Protein AF-A0A957C7F0-F1 (afdb_monomer)

Nearest PDB structures (foldseek):
  4q20-assembly1_B  TM=8.525E-01  e=1.464E-20  Caulobacter vibrioides CB15
  4q20-assembly1_A  TM=7.984E-01  e=3.289E-20  Caulobacter vibrioides CB15
  7zp0-assembly1_A  TM=8.867E-01  e=1.408E-18  Escherichia coli 'BL21-Gold(DE3)pLysS AG'
  3a0z-assembly2_B  TM=8.836E-01  e=2.365E-12  Thermotoga maritima
  9eut-assembly1_B  TM=6.199E-01  e=7.374E-14  Pseudomonas aeruginosa

pLDDT: mean 87.86, std 10.67, range [41.53, 98.44]

Sequence (313 aa):
PDMDGYEVCRRLKAKEETSNIPVIFLSAISETDDIIKGFEVGGVDYVSKPFQSREVVARVNSQLTLAYQRQQIAALREQDQRQLEQLNQMRDRFLHATAHDLKNPLTGVLLYTQKLRMMEASEMHELPDVAAGIEQNARKMQRLITDILDLAQIQIGEMLNIHVVDVVPLLVRSLQEADIHARNKQIQLHLEAPEHRVPLALDAHYFGRVLDNLVNNAVKYTSEGGEVVVSLQETEDRVFISIEDNGIGIPDEDLPHIFEEFYRVRKSTHKKQSGPGLGLSIVAAIVHQHSGEITAESQEGRGSLFTISLPRP

Radius of gyration: 33.08 Å; Cα contacts (8 Å, |Δi|>4): 408; chains: 1; bounding box: 54×42×106 Å

Foldseek 3Di:
DPDDPLVVLLVLCVDPVRVLPAAEAEEADPDVVVQVSCVVSPHPYYDHPPDDPVVVVVVVVVSVVVSVVVVVVVVVVVVVVVVVVVVVVLVVVVVVLLVVQLVVLVVQLVVLVVVVVVDDPVRVVCVVVSVVSNVVSVVSNVVSVVLVVLVVCLVVCDPAPWDWDFCPVLLVVLCVVCVVLCVVLLEAEEEAEDPDTDTAGGRSVLVSLLSNLLSNVQSVQAGRNWYWYWYWDDDPWKIKTKIKHQGQKADPVQQVCLLPQQRDRDDPPPDPDDDRSSSNVSSQSRLVSQVKHWHKDIDGNGIIMIMIMHTHD

Solvent-accessible surface area (backbone atoms only — not comparable to full-atom values): 17197 Å² total; per-residue (Å²): 131,100,68,57,73,59,61,52,42,36,56,38,50,71,34,82,93,43,39,82,60,84,39,70,47,77,40,77,67,87,51,68,68,61,54,50,53,39,45,75,40,62,33,76,46,74,45,59,53,90,66,56,72,69,58,56,51,52,53,51,50,52,52,51,52,54,51,51,52,52,52,52,52,52,52,49,51,53,51,54,49,53,51,51,52,50,52,50,52,52,51,53,50,48,55,52,51,53,52,52,63,48,47,51,30,50,51,45,30,53,49,31,53,50,49,61,73,69,59,49,85,89,49,57,86,50,46,65,60,39,51,49,48,30,51,53,20,50,54,50,44,51,51,54,53,48,55,53,51,50,47,51,44,60,74,71,58,63,84,74,68,66,38,81,40,59,48,62,66,50,54,54,51,38,51,60,71,39,40,66,63,24,56,77,34,54,32,46,79,46,78,49,63,70,97,65,87,50,64,33,57,38,32,68,71,65,50,44,52,39,49,39,48,52,54,46,48,36,57,67,50,29,49,74,64,29,45,35,42,38,37,48,50,76,59,96,60,37,37,39,43,34,45,36,21,56,13,51,40,42,49,80,89,45,61,89,42,54,53,39,76,58,36,70,84,84,77,69,88,72,65,96,76,85,76,81,28,45,63,47,24,46,34,49,53,53,37,44,76,55,69,26,49,73,51,76,50,56,39,63,72,54,9,37,36,38,37,39,38,35,56,53,111

Structure (mmCIF, N/CA/C/O backbone):
data_AF-A0A957C7F0-F1
#
_entry.id   AF-A0A957C7F0-F1
#
loop_
_atom_site.group_PDB
_atom_site.id
_atom_site.type_symbol
_atom_site.label_atom_id
_atom_site.label_alt_id
_atom_site.label_comp_id
_atom_site.label_asym_id
_atom_site.label_entity_id
_atom_site.label_seq_id
_atom_site.pdbx_PDB_ins_code
_atom_site.Cartn_x
_atom_site.Cartn_y
_atom_site.Cartn_z
_atom_site.occupancy
_atom_site.B_iso_or_equiv
_atom_site.auth_seq_id
_atom_site.auth_comp_id
_atom_site.auth_asym_id
_atom_site.auth_atom_id
_atom_site.pdbx_PDB_model_num
ATOM 1 N N . PRO A 1 1 ? 21.803 4.356 -68.192 1.00 59.72 1 PRO A N 1
ATOM 2 C CA . PRO A 1 1 ? 21.733 4.714 -66.755 1.00 59.72 1 PRO A CA 1
ATOM 3 C C . PRO A 1 1 ? 23.150 4.850 -66.190 1.00 59.72 1 PRO A C 1
ATOM 5 O O . PRO A 1 1 ? 23.958 3.971 -66.462 1.00 59.72 1 PRO A O 1
ATOM 8 N N . ASP A 1 2 ? 23.443 5.922 -65.447 1.00 75.50 2 ASP A N 1
ATOM 9 C CA . ASP A 1 2 ? 24.804 6.229 -64.951 1.00 75.50 2 ASP A CA 1
ATOM 10 C C . ASP A 1 2 ? 25.167 5.522 -63.628 1.00 75.50 2 ASP A C 1
ATOM 12 O O . ASP A 1 2 ? 26.277 5.667 -63.124 1.00 75.50 2 ASP A O 1
ATOM 16 N N . MET A 1 3 ? 24.236 4.763 -63.041 1.00 81.75 3 MET A N 1
ATOM 17 C CA . MET A 1 3 ? 24.398 4.066 -61.760 1.00 81.75 3 MET A CA 1
ATOM 18 C C . MET A 1 3 ? 23.829 2.651 -61.862 1.00 81.75 3 MET A C 1
ATOM 20 O O . MET A 1 3 ? 22.740 2.464 -62.413 1.00 81.75 3 MET A O 1
ATOM 24 N N . ASP A 1 4 ? 24.561 1.663 -61.342 1.00 85.81 4 ASP A N 1
ATOM 25 C CA . ASP A 1 4 ? 24.102 0.275 -61.295 1.00 85.81 4 ASP A CA 1
A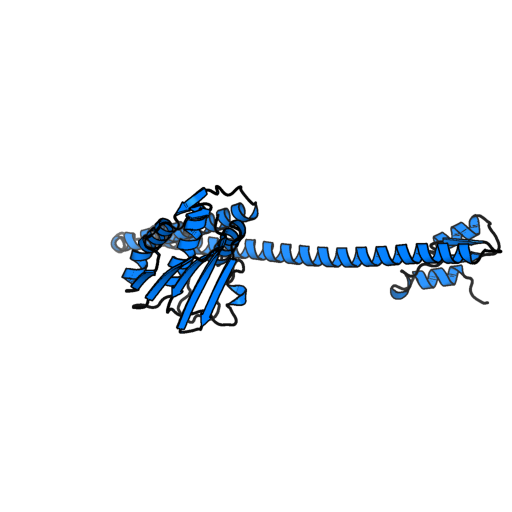TOM 26 C C . ASP A 1 4 ? 23.158 0.019 -60.101 1.00 85.81 4 ASP A C 1
ATOM 28 O O . ASP A 1 4 ? 23.075 0.800 -59.150 1.00 85.81 4 ASP A O 1
ATOM 32 N N . GLY A 1 5 ? 22.396 -1.078 -60.157 1.00 85.00 5 GLY A N 1
ATOM 33 C CA . GLY A 1 5 ? 21.429 -1.413 -59.105 1.00 85.00 5 GLY A CA 1
ATOM 34 C C . GLY A 1 5 ? 22.074 -1.716 -57.745 1.00 85.00 5 GLY A C 1
ATOM 35 O O . GLY A 1 5 ? 21.435 -1.526 -56.709 1.00 85.00 5 GLY A O 1
ATOM 36 N N . TYR A 1 6 ? 23.333 -2.160 -57.730 1.00 88.75 6 TYR A N 1
ATOM 37 C CA . TYR A 1 6 ? 24.058 -2.489 -56.503 1.00 88.75 6 TYR A CA 1
ATOM 38 C C . TYR A 1 6 ? 24.463 -1.225 -55.738 1.00 88.75 6 TYR A C 1
ATOM 40 O O . TYR A 1 6 ? 24.309 -1.162 -54.519 1.00 88.75 6 TYR A O 1
ATOM 48 N N . GLU A 1 7 ? 24.912 -0.193 -56.450 1.00 90.00 7 GLU A N 1
ATOM 49 C CA . GLU A 1 7 ? 25.224 1.125 -55.904 1.00 90.00 7 GLU A CA 1
ATOM 50 C C . GLU A 1 7 ? 23.966 1.817 -55.362 1.00 90.00 7 GLU A C 1
ATOM 52 O O . GLU A 1 7 ? 24.008 2.422 -54.289 1.00 90.00 7 GLU A O 1
ATOM 57 N N . VAL A 1 8 ? 22.814 1.655 -56.026 1.00 91.06 8 VAL A N 1
ATOM 58 C CA . VAL A 1 8 ? 21.523 2.119 -55.489 1.00 91.06 8 VAL A CA 1
ATOM 59 C C . VAL A 1 8 ? 21.201 1.428 -54.161 1.00 91.06 8 VAL A C 1
ATOM 61 O O . VAL A 1 8 ? 20.891 2.110 -53.182 1.00 91.06 8 VAL A O 1
ATOM 64 N N . CYS A 1 9 ? 21.308 0.096 -54.094 1.00 92.19 9 CYS A N 1
ATOM 65 C CA . CYS A 1 9 ? 21.066 -0.655 -52.858 1.00 92.19 9 CYS A CA 1
ATOM 66 C C . CYS A 1 9 ? 22.004 -0.202 -51.736 1.00 92.19 9 CYS A C 1
ATOM 68 O O . CYS A 1 9 ? 21.545 0.111 -50.639 1.00 92.19 9 CYS A O 1
ATOM 70 N N . ARG A 1 10 ? 23.300 -0.061 -52.031 1.00 93.00 10 ARG A N 1
ATOM 71 C CA . ARG A 1 10 ? 24.300 0.417 -51.070 1.00 93.00 10 ARG A CA 1
ATOM 72 C C . ARG A 1 10 ? 23.921 1.779 -50.485 1.00 93.00 10 ARG A C 1
ATOM 74 O O . ARG A 1 10 ? 23.976 1.961 -49.272 1.00 93.00 10 ARG A O 1
ATOM 81 N N . ARG A 1 11 ? 23.476 2.725 -51.319 1.00 93.00 11 ARG A N 1
ATOM 82 C CA . ARG A 1 11 ? 23.031 4.054 -50.861 1.00 93.00 11 ARG A CA 1
ATOM 83 C C . ARG A 1 11 ? 21.766 4.003 -50.011 1.00 93.00 11 ARG A C 1
ATOM 85 O O . ARG A 1 11 ? 21.672 4.754 -49.045 1.00 93.00 11 ARG A O 1
ATOM 92 N N . LEU A 1 12 ? 20.812 3.135 -50.350 1.00 93.06 12 LEU A N 1
ATOM 93 C CA . LEU A 1 12 ? 19.605 2.930 -49.543 1.00 93.06 12 LEU A CA 1
ATOM 94 C C . LEU A 1 12 ? 19.946 2.321 -48.179 1.00 93.06 12 LEU A C 1
ATOM 96 O O . LEU A 1 12 ? 19.390 2.737 -47.165 1.00 93.06 12 LEU A O 1
ATOM 100 N N . LYS A 1 13 ? 20.889 1.378 -48.135 1.00 93.06 13 LYS A N 1
ATOM 101 C CA . LYS A 1 13 ? 21.330 0.744 -46.889 1.00 93.06 13 LYS A CA 1
ATOM 102 C C . LYS A 1 13 ? 22.185 1.644 -46.001 1.00 93.06 13 LYS A C 1
ATOM 104 O O . LYS A 1 13 ? 22.149 1.485 -44.788 1.00 93.06 13 LYS A O 1
ATOM 109 N N . ALA A 1 14 ? 22.890 2.614 -46.581 1.00 93.38 14 ALA A N 1
ATOM 110 C CA . ALA A 1 14 ? 23.733 3.554 -45.844 1.00 93.38 14 ALA A CA 1
ATOM 111 C C . ALA A 1 14 ? 22.959 4.647 -45.077 1.00 93.38 14 ALA A C 1
ATOM 113 O O . ALA A 1 14 ? 23.534 5.283 -44.198 1.00 93.38 14 ALA A O 1
ATOM 114 N N . LYS A 1 15 ? 21.685 4.902 -45.404 1.00 94.31 15 LYS A N 1
ATOM 115 C CA . LYS A 1 15 ? 20.859 5.909 -44.718 1.00 94.31 15 LYS A CA 1
ATOM 116 C C . LYS A 1 15 ? 19.968 5.254 -43.672 1.00 94.31 15 LYS A C 1
ATOM 118 O O . LYS A 1 15 ? 19.250 4.315 -43.999 1.00 94.31 15 LYS A O 1
ATOM 123 N N . GLU A 1 16 ? 19.941 5.797 -42.458 1.00 90.19 16 GLU A N 1
ATOM 124 C CA . GLU A 1 16 ? 19.145 5.272 -41.337 1.00 90.19 16 GLU A CA 1
ATOM 125 C C . GLU A 1 16 ? 17.660 5.092 -41.708 1.00 90.19 16 GLU A C 1
ATOM 127 O O . GLU A 1 16 ? 17.114 4.001 -41.548 1.00 90.19 16 GLU A O 1
ATOM 132 N N . GLU A 1 17 ? 17.066 6.101 -42.353 1.00 92.19 17 GLU A N 1
ATOM 133 C CA . GLU A 1 17 ? 15.658 6.142 -42.784 1.00 92.19 17 GLU A CA 1
ATOM 134 C C . GLU A 1 17 ? 15.272 5.031 -43.775 1.00 92.19 17 GLU A C 1
ATOM 136 O O . GLU A 1 17 ? 14.139 4.551 -43.768 1.00 92.19 17 GLU A O 1
ATOM 141 N N . THR A 1 18 ? 16.198 4.614 -44.645 1.00 92.31 18 THR A N 1
ATOM 142 C CA . THR A 1 18 ? 15.925 3.635 -45.714 1.00 92.31 18 THR A CA 1
ATOM 143 C C . THR A 1 18 ? 16.613 2.290 -45.502 1.00 92.31 18 THR A C 1
ATOM 145 O O . THR A 1 18 ? 16.327 1.332 -46.223 1.00 92.31 18 THR A O 1
ATOM 148 N N . SER A 1 19 ? 17.481 2.183 -44.494 1.00 90.69 19 SER A N 1
ATOM 149 C CA . SER A 1 19 ? 18.304 0.998 -44.229 1.00 90.69 19 SER A CA 1
ATOM 150 C C . SER A 1 19 ? 17.481 -0.270 -43.994 1.00 90.69 19 SER A C 1
ATOM 152 O O . SER A 1 19 ? 17.853 -1.362 -44.439 1.00 90.69 19 SER A O 1
ATOM 154 N N . ASN A 1 20 ? 16.307 -0.119 -43.384 1.00 88.06 20 ASN A N 1
ATOM 155 C CA . ASN A 1 20 ? 15.413 -1.220 -43.044 1.00 88.06 20 ASN A CA 1
ATOM 156 C C . ASN A 1 20 ? 14.513 -1.680 -44.204 1.00 88.06 20 ASN A C 1
ATOM 158 O O . ASN A 1 20 ? 13.881 -2.729 -44.090 1.00 88.06 20 ASN A O 1
ATOM 162 N N . ILE A 1 21 ? 14.471 -0.960 -45.333 1.00 91.06 21 ILE A N 1
ATOM 163 C CA . ILE A 1 21 ? 13.621 -1.317 -46.480 1.00 91.06 21 ILE A CA 1
ATOM 164 C C . ILE A 1 21 ? 14.195 -2.565 -47.178 1.00 91.06 21 ILE A C 1
ATOM 166 O O . ILE A 1 21 ? 15.354 -2.534 -47.606 1.00 91.06 21 ILE A O 1
ATOM 170 N N . PRO A 1 22 ? 13.439 -3.670 -47.316 1.00 91.56 22 PRO A N 1
ATOM 171 C CA . PRO A 1 22 ? 13.903 -4.860 -48.028 1.00 91.56 22 PRO A CA 1
ATOM 172 C C . PRO A 1 22 ? 14.118 -4.570 -49.522 1.00 91.56 22 PRO A C 1
ATOM 174 O O . PRO A 1 22 ? 13.223 -4.060 -50.191 1.00 91.56 22 PRO A O 1
ATOM 177 N N . VAL A 1 23 ? 15.298 -4.905 -50.055 1.00 93.56 23 VAL A N 1
ATOM 178 C CA . VAL A 1 23 ? 15.629 -4.737 -51.482 1.00 93.56 23 VAL A CA 1
ATOM 179 C C . VAL A 1 23 ? 15.713 -6.109 -52.143 1.00 93.56 23 VAL A C 1
ATOM 181 O O . VAL A 1 23 ? 16.511 -6.947 -51.722 1.00 93.56 23 VAL A O 1
ATOM 184 N N . ILE A 1 24 ? 14.896 -6.326 -53.174 1.00 91.31 24 ILE A N 1
ATOM 185 C CA . ILE A 1 24 ? 14.901 -7.543 -53.992 1.00 91.31 24 ILE A CA 1
ATOM 186 C C . ILE A 1 24 ? 15.470 -7.192 -55.366 1.00 91.31 24 ILE A C 1
ATOM 188 O O . ILE A 1 24 ? 14.952 -6.306 -56.048 1.00 91.31 24 ILE A O 1
ATOM 192 N N . PHE A 1 25 ? 16.525 -7.885 -55.782 1.00 90.44 25 PHE A N 1
ATOM 193 C CA . PHE A 1 25 ? 17.132 -7.679 -57.095 1.00 90.44 25 PHE A CA 1
ATOM 194 C C . PHE A 1 25 ? 16.393 -8.463 -58.181 1.00 90.44 25 PHE A C 1
ATOM 196 O O . PHE A 1 25 ? 16.004 -9.607 -57.976 1.00 90.44 25 PHE A O 1
ATOM 203 N N . LEU A 1 26 ? 16.232 -7.864 -59.363 1.00 86.94 26 LEU A N 1
ATOM 204 C CA . LEU A 1 26 ? 15.733 -8.546 -60.560 1.00 86.94 26 LEU A CA 1
ATOM 205 C C . LEU A 1 26 ? 16.845 -8.564 -61.612 1.00 86.94 26 LEU A C 1
ATOM 207 O O . LEU A 1 26 ? 17.144 -7.506 -62.172 1.00 86.94 26 LEU A O 1
ATOM 211 N N . SER A 1 27 ? 17.436 -9.715 -61.940 1.00 79.75 27 SER A N 1
ATOM 212 C CA . SER A 1 27 ? 18.488 -9.767 -62.973 1.00 79.75 27 SER A CA 1
ATOM 213 C C . SER A 1 27 ? 18.286 -10.878 -64.001 1.00 79.75 27 SER A C 1
ATOM 215 O O . SER A 1 27 ? 17.463 -11.775 -63.851 1.00 79.75 27 SER A O 1
ATOM 217 N N . ALA A 1 28 ? 18.935 -10.694 -65.147 1.00 71.62 28 ALA A N 1
ATOM 218 C CA . ALA A 1 28 ? 18.843 -11.568 -66.309 1.00 71.62 28 ALA A CA 1
ATOM 219 C C . ALA A 1 28 ? 19.881 -12.700 -66.288 1.00 71.62 28 ALA A C 1
ATOM 221 O O . ALA A 1 28 ? 19.782 -13.610 -67.104 1.00 71.62 28 ALA A O 1
ATOM 222 N N . ILE A 1 29 ? 20.865 -12.643 -65.383 1.00 62.06 29 ILE A N 1
ATOM 223 C CA . ILE A 1 29 ? 22.013 -13.554 -65.345 1.00 62.06 29 ILE A CA 1
ATOM 224 C C . ILE A 1 29 ? 22.070 -14.193 -63.957 1.00 62.06 29 ILE A C 1
ATOM 226 O O . ILE A 1 29 ? 22.119 -13.501 -62.945 1.00 62.06 29 ILE A O 1
ATOM 230 N N . SER A 1 30 ? 22.014 -15.526 -63.924 1.00 61.66 30 SER A N 1
ATOM 231 C CA . SER A 1 30 ? 22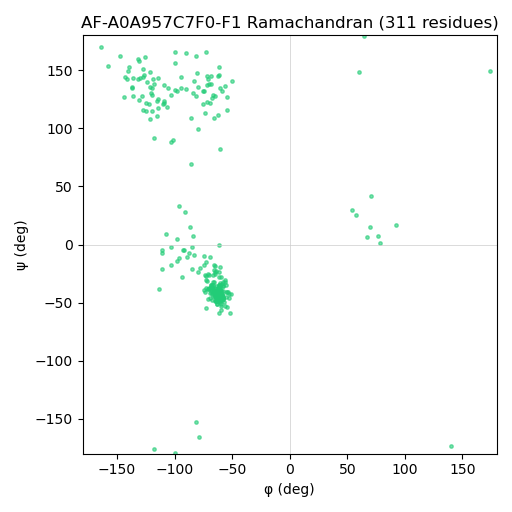.071 -16.351 -62.705 1.00 61.66 30 SER A CA 1
ATOM 232 C C . SER A 1 30 ? 23.509 -16.757 -62.359 1.00 61.66 30 SER A C 1
ATOM 234 O O . SER A 1 30 ? 23.725 -17.834 -61.805 1.00 61.66 30 SER A O 1
ATOM 236 N N . GLU A 1 31 ? 24.501 -15.951 -62.746 1.00 67.94 31 GLU A N 1
ATOM 237 C CA . GLU A 1 31 ? 25.884 -16.186 -62.337 1.00 67.94 31 GLU A CA 1
ATOM 238 C C . GLU A 1 31 ? 25.974 -15.977 -60.829 1.00 67.94 31 GLU A C 1
ATOM 240 O O . GLU A 1 31 ? 25.484 -14.989 -60.277 1.00 67.94 31 GLU A O 1
ATOM 245 N N . THR A 1 32 ? 26.546 -16.966 -60.148 1.00 70.50 32 THR A N 1
ATOM 246 C CA . THR A 1 32 ? 26.580 -17.031 -58.686 1.00 70.50 32 THR A CA 1
ATOM 247 C C . THR A 1 32 ? 27.228 -15.780 -58.079 1.00 70.50 32 THR A C 1
ATOM 249 O O . THR A 1 32 ? 26.772 -15.311 -57.037 1.00 70.50 32 THR A O 1
ATOM 252 N N . ASP A 1 33 ? 28.192 -15.177 -58.776 1.00 77.75 33 ASP A N 1
ATOM 253 C CA . ASP A 1 33 ? 28.917 -13.979 -58.340 1.00 77.75 33 ASP A CA 1
ATOM 254 C C . ASP A 1 33 ? 28.027 -12.722 -58.264 1.00 77.75 33 ASP A C 1
ATOM 256 O O . ASP A 1 33 ? 28.128 -11.945 -57.313 1.00 77.75 33 ASP A O 1
ATOM 260 N N . ASP A 1 34 ? 27.089 -12.543 -59.199 1.00 76.69 34 ASP A N 1
ATOM 261 C CA . ASP A 1 34 ? 26.167 -11.395 -59.217 1.00 76.69 34 ASP A CA 1
ATOM 262 C C . ASP A 1 34 ? 25.104 -11.478 -58.113 1.00 76.69 34 ASP A C 1
ATOM 264 O O . ASP A 1 34 ? 24.642 -10.454 -57.589 1.00 76.69 34 ASP A O 1
ATOM 268 N N . ILE A 1 35 ? 24.714 -12.703 -57.751 1.00 77.88 35 ILE A N 1
ATOM 269 C CA . ILE A 1 35 ? 23.799 -12.978 -56.639 1.00 77.88 35 ILE A CA 1
ATOM 270 C C . ILE A 1 35 ? 24.511 -12.699 -55.313 1.00 77.88 35 ILE A C 1
ATOM 272 O O . ILE A 1 35 ? 23.967 -11.988 -54.466 1.00 77.88 35 ILE A O 1
ATOM 276 N N . ILE A 1 36 ? 25.743 -13.200 -55.156 1.00 81.81 36 ILE A N 1
ATOM 277 C CA . ILE A 1 36 ? 26.579 -12.959 -53.971 1.00 81.81 36 ILE A CA 1
ATOM 278 C C . ILE A 1 36 ? 26.770 -11.455 -53.761 1.00 81.81 36 ILE A C 1
ATOM 280 O O . ILE A 1 36 ? 26.456 -10.940 -52.687 1.00 81.81 36 ILE A O 1
ATOM 284 N N . LYS A 1 37 ? 27.160 -10.727 -54.813 1.00 84.12 37 LYS A N 1
ATOM 285 C CA . LYS A 1 37 ? 27.333 -9.270 -54.770 1.00 84.12 37 LYS A CA 1
ATOM 286 C C . LYS A 1 37 ? 26.057 -8.532 -54.348 1.00 84.12 37 LYS A C 1
ATOM 288 O O . LYS A 1 37 ? 26.130 -7.524 -53.647 1.00 84.12 37 LYS A O 1
ATOM 293 N N . GLY A 1 38 ? 24.881 -9.027 -54.746 1.00 83.50 38 GLY A N 1
ATOM 294 C CA . GLY A 1 38 ? 23.580 -8.481 -54.342 1.00 83.50 38 GLY A CA 1
ATOM 295 C C . GLY A 1 38 ? 23.317 -8.587 -52.843 1.00 83.50 38 GLY A C 1
ATOM 296 O O . GLY A 1 38 ? 22.863 -7.620 -52.229 1.00 83.50 38 GLY A O 1
ATOM 297 N N . PHE A 1 39 ? 23.651 -9.727 -52.241 1.00 86.75 39 PHE A N 1
ATOM 298 C CA . PHE A 1 39 ? 23.547 -9.914 -50.794 1.00 86.75 39 PHE A CA 1
ATOM 299 C C . PHE A 1 39 ? 24.601 -9.101 -50.028 1.00 86.75 39 PHE A C 1
ATOM 301 O O . PHE A 1 39 ? 24.274 -8.498 -49.007 1.00 86.75 39 PHE A O 1
ATOM 308 N N . GLU A 1 40 ? 25.831 -8.997 -50.543 1.00 88.94 40 GLU A N 1
ATOM 309 C CA . GLU A 1 40 ? 26.911 -8.209 -49.923 1.00 88.94 40 GLU A CA 1
ATOM 310 C C . GLU A 1 40 ? 26.579 -6.716 -49.804 1.00 88.94 40 GLU A C 1
ATOM 312 O O . GLU A 1 40 ? 26.937 -6.075 -48.816 1.00 88.94 40 GLU A O 1
ATOM 317 N N . VAL A 1 41 ? 25.852 -6.147 -50.773 1.00 90.81 41 VAL A N 1
ATOM 318 C CA . VAL A 1 41 ? 25.389 -4.747 -50.704 1.00 90.81 41 VAL A CA 1
ATOM 319 C C . VAL A 1 41 ? 24.084 -4.568 -49.912 1.00 90.81 41 VAL A C 1
ATOM 321 O O . VAL A 1 41 ? 23.524 -3.469 -49.890 1.00 90.81 41 VAL A O 1
ATOM 324 N N . GLY A 1 42 ? 23.595 -5.627 -49.257 1.00 89.31 42 GLY A N 1
ATOM 325 C CA . GLY A 1 42 ? 22.432 -5.606 -48.367 1.00 89.31 42 GLY A CA 1
ATOM 326 C C . GLY A 1 42 ? 21.087 -5.924 -49.029 1.00 89.31 42 GLY A C 1
ATOM 327 O O . GLY A 1 42 ? 20.038 -5.628 -48.447 1.00 89.31 42 GLY A O 1
ATOM 328 N N . GLY A 1 43 ? 21.087 -6.515 -50.226 1.00 91.81 43 GLY A N 1
ATOM 329 C CA . GLY A 1 43 ? 19.896 -7.144 -50.796 1.00 91.81 43 GLY A CA 1
ATOM 330 C C . GLY A 1 43 ? 19.405 -8.289 -49.914 1.00 91.81 43 GLY A C 1
ATOM 331 O O . GLY A 1 43 ? 20.201 -8.974 -49.279 1.00 91.81 43 GLY A O 1
ATOM 332 N N . VAL A 1 44 ? 18.090 -8.491 -49.853 1.00 90.88 44 VAL A N 1
ATOM 333 C CA . VAL A 1 44 ? 17.485 -9.558 -49.031 1.00 90.88 44 VAL A CA 1
ATOM 334 C C . VAL A 1 44 ? 17.037 -10.760 -49.852 1.00 90.88 44 VAL A C 1
ATOM 336 O O . VAL A 1 44 ? 16.788 -11.819 -49.283 1.00 90.88 44 VAL A O 1
ATOM 339 N N . ASP A 1 45 ? 16.891 -10.588 -51.167 1.00 90.19 45 ASP A N 1
ATOM 340 C CA . ASP A 1 45 ? 16.485 -11.641 -52.091 1.00 90.19 45 ASP A CA 1
ATOM 341 C C . ASP A 1 45 ? 16.797 -11.245 -53.546 1.00 90.19 45 ASP A C 1
ATOM 343 O O . ASP A 1 45 ? 17.120 -10.090 -53.853 1.00 90.19 45 ASP A O 1
ATOM 347 N N . TYR A 1 46 ? 16.658 -12.205 -54.453 1.00 88.62 46 TYR A N 1
ATOM 348 C CA . TYR A 1 46 ? 16.898 -12.048 -55.879 1.00 88.62 46 TYR A CA 1
ATOM 349 C C . TYR A 1 46 ? 15.879 -12.862 -56.696 1.00 88.62 46 TYR A C 1
ATOM 351 O O . TYR A 1 46 ? 15.515 -13.975 -56.317 1.00 88.62 46 TYR A O 1
ATOM 359 N N . VAL A 1 47 ? 15.453 -12.342 -57.852 1.00 88.31 47 VAL A N 1
ATOM 360 C CA . VAL A 1 47 ? 14.608 -13.056 -58.826 1.00 88.31 47 VAL A CA 1
ATOM 361 C C . VAL A 1 47 ? 15.221 -12.985 -60.226 1.00 88.31 47 VAL A C 1
ATOM 363 O O . VAL A 1 47 ? 15.518 -11.900 -60.736 1.00 88.31 47 VAL A O 1
ATOM 366 N N . SER A 1 48 ? 15.387 -14.142 -60.869 1.00 86.38 48 SER A N 1
ATOM 367 C CA . SER A 1 48 ? 15.920 -14.245 -62.230 1.00 86.38 48 SER A CA 1
ATOM 368 C C . SER A 1 48 ? 14.851 -13.963 -63.291 1.00 86.38 48 SER A C 1
ATOM 370 O O . SER A 1 48 ? 13.667 -14.244 -63.114 1.00 86.38 48 SER A O 1
ATOM 372 N N . LYS A 1 49 ? 15.259 -13.388 -64.426 1.00 85.00 49 LYS A N 1
ATOM 373 C CA . LYS A 1 49 ? 14.409 -13.192 -65.610 1.00 85.00 49 LYS A CA 1
ATOM 374 C C . LYS A 1 49 ? 14.595 -14.348 -66.609 1.00 85.00 49 LYS A C 1
ATOM 376 O O . LYS A 1 49 ? 15.731 -14.770 -66.808 1.00 85.00 49 LYS A O 1
ATOM 381 N N . PRO A 1 50 ? 13.531 -14.784 -67.312 1.00 88.12 50 PRO A N 1
ATOM 382 C CA . PRO A 1 50 ? 12.145 -14.323 -67.183 1.00 88.12 50 PRO A CA 1
ATOM 383 C C . PRO A 1 50 ? 11.483 -14.864 -65.902 1.00 88.12 50 PRO A C 1
ATOM 385 O O . PRO A 1 50 ? 11.551 -16.056 -65.629 1.00 88.12 50 PRO A O 1
ATOM 388 N N . PHE A 1 51 ? 10.815 -13.995 -65.135 1.00 85.44 51 PHE A N 1
ATOM 389 C CA . PHE A 1 51 ? 10.131 -14.372 -63.892 1.00 85.44 51 PHE A CA 1
ATOM 390 C C . PHE A 1 51 ? 8.628 -14.554 -64.096 1.00 85.44 51 PHE A C 1
ATOM 392 O O . PHE A 1 51 ? 8.016 -13.938 -64.972 1.00 85.44 51 PHE A O 1
ATOM 399 N N . GLN A 1 52 ? 8.007 -15.334 -63.215 1.00 90.12 52 GLN A N 1
ATOM 400 C CA . GLN A 1 52 ? 6.553 -15.384 -63.098 1.00 90.12 52 GLN A CA 1
ATOM 401 C C . GLN A 1 52 ? 6.073 -14.344 -62.083 1.00 90.12 52 GLN A C 1
ATOM 403 O O . GLN A 1 52 ? 6.588 -14.272 -60.968 1.00 90.12 52 GLN A O 1
ATOM 408 N N . SER A 1 53 ? 5.032 -13.575 -62.415 1.00 90.62 53 SER A N 1
ATOM 409 C CA . SER A 1 53 ? 4.489 -12.547 -61.509 1.00 90.62 53 SER A CA 1
ATOM 410 C C . SER A 1 53 ? 4.095 -13.111 -60.139 1.00 90.62 53 SER A C 1
ATOM 412 O O . SER A 1 53 ? 4.292 -12.451 -59.124 1.00 90.62 53 SER A O 1
ATOM 414 N N . ARG A 1 54 ? 3.586 -14.353 -60.095 1.00 90.94 54 ARG A N 1
ATOM 415 C CA . ARG A 1 54 ? 3.229 -15.035 -58.841 1.00 90.94 54 ARG A CA 1
ATOM 416 C C . ARG A 1 54 ? 4.439 -15.291 -57.939 1.00 90.94 54 ARG A C 1
ATOM 418 O O . ARG A 1 54 ? 4.301 -15.172 -56.727 1.00 90.94 54 ARG A O 1
ATOM 425 N N . GLU A 1 55 ? 5.603 -15.597 -58.512 1.00 90.31 55 GLU A N 1
ATOM 426 C CA . GLU A 1 55 ? 6.838 -15.809 -57.749 1.00 90.31 55 GLU A CA 1
ATOM 427 C C . GLU A 1 55 ? 7.314 -14.505 -57.099 1.00 90.31 55 GLU A C 1
ATOM 429 O O . GLU A 1 55 ? 7.582 -14.471 -55.900 1.00 90.31 55 GLU A O 1
ATOM 434 N N . VAL A 1 56 ? 7.349 -13.411 -57.868 1.00 90.50 56 VAL A N 1
ATOM 435 C CA . VAL A 1 56 ? 7.759 -12.092 -57.358 1.00 90.50 56 VAL A CA 1
ATOM 436 C C . VAL A 1 56 ? 6.833 -11.640 -56.229 1.00 90.50 56 VAL A C 1
ATOM 438 O O . VAL A 1 56 ? 7.308 -11.212 -55.181 1.00 90.50 56 VAL A O 1
ATOM 441 N N . VAL A 1 57 ? 5.515 -11.781 -56.407 1.00 93.69 57 VAL A N 1
ATOM 442 C CA . VAL A 1 57 ? 4.530 -11.426 -55.373 1.00 93.69 57 VAL A CA 1
ATOM 443 C C . VAL A 1 57 ? 4.709 -12.278 -54.115 1.00 93.69 57 VAL A C 1
ATOM 445 O O . VAL A 1 57 ? 4.664 -11.734 -53.015 1.00 93.69 57 VAL A O 1
ATOM 448 N N . ALA A 1 58 ? 4.956 -13.587 -54.248 1.00 92.44 58 ALA A N 1
ATOM 449 C CA . ALA A 1 58 ? 5.203 -14.456 -53.098 1.00 92.44 58 ALA A CA 1
ATOM 450 C C . ALA A 1 58 ? 6.437 -14.006 -52.298 1.00 92.44 58 ALA A C 1
ATOM 452 O O . ALA A 1 58 ? 6.351 -13.864 -51.080 1.00 92.44 58 ALA A O 1
ATOM 453 N N . ARG A 1 59 ? 7.548 -13.692 -52.980 1.00 92.69 59 ARG A N 1
ATOM 454 C CA . ARG A 1 59 ? 8.779 -13.198 -52.340 1.00 92.69 59 ARG A CA 1
ATOM 455 C C . ARG A 1 59 ? 8.581 -11.844 -51.667 1.00 92.69 59 ARG A C 1
ATOM 457 O O . ARG A 1 59 ? 8.982 -11.673 -50.519 1.00 92.69 59 ARG A O 1
ATOM 464 N N . VAL A 1 60 ? 7.918 -10.900 -52.339 1.00 93.56 60 VAL A N 1
ATOM 465 C CA . VAL A 1 60 ? 7.579 -9.591 -51.755 1.00 93.56 60 VAL A CA 1
ATOM 466 C C . VAL A 1 60 ? 6.733 -9.772 -50.496 1.00 93.56 60 VAL A C 1
ATOM 468 O O . VAL A 1 60 ? 7.063 -9.194 -49.465 1.00 93.56 60 VAL A O 1
ATOM 471 N N . ASN A 1 61 ? 5.699 -10.615 -50.542 1.00 94.69 61 ASN A N 1
ATOM 472 C CA . ASN A 1 61 ? 4.858 -10.887 -49.379 1.00 94.69 61 ASN A CA 1
ATOM 473 C C . ASN A 1 61 ? 5.665 -11.485 -48.221 1.00 94.69 61 ASN A C 1
ATOM 475 O O . ASN A 1 61 ? 5.523 -11.016 -47.096 1.00 94.69 61 ASN A O 1
ATOM 479 N N . SER A 1 62 ? 6.561 -12.445 -48.478 1.00 93.81 62 SER A N 1
ATOM 480 C CA . SER A 1 62 ? 7.452 -12.986 -47.443 1.00 93.81 62 SER A CA 1
ATOM 481 C C . SER A 1 62 ? 8.333 -11.904 -46.811 1.00 93.81 62 SER A C 1
ATOM 483 O O . SER A 1 62 ? 8.439 -11.847 -45.586 1.00 93.81 62 SER A O 1
ATOM 485 N N . GLN A 1 63 ? 8.920 -11.010 -47.614 1.00 93.31 63 GLN A N 1
ATOM 486 C CA . GLN A 1 63 ? 9.749 -9.917 -47.095 1.00 93.31 63 GLN A CA 1
ATOM 487 C C . GLN A 1 63 ? 8.931 -8.888 -46.304 1.00 93.31 63 GLN A C 1
ATOM 489 O O . GLN A 1 63 ? 9.391 -8.408 -45.269 1.00 93.31 63 GLN A O 1
ATOM 494 N N . LEU A 1 64 ? 7.703 -8.585 -46.737 1.00 92.44 64 LEU A N 1
ATOM 495 C CA . LEU A 1 64 ? 6.786 -7.715 -45.999 1.00 92.44 64 LEU A CA 1
ATOM 496 C C . LEU A 1 64 ? 6.370 -8.335 -44.661 1.00 92.44 64 LEU A C 1
ATOM 498 O O . LEU A 1 64 ? 6.393 -7.645 -43.644 1.00 92.44 64 LEU A O 1
ATOM 502 N N . THR A 1 65 ? 6.049 -9.633 -44.627 1.00 94.94 65 THR A N 1
ATOM 503 C CA . THR A 1 65 ? 5.739 -10.345 -43.378 1.00 94.94 65 THR A CA 1
ATOM 504 C C . THR A 1 65 ? 6.920 -10.308 -42.410 1.00 94.94 65 THR A C 1
ATOM 506 O O . THR A 1 65 ? 6.731 -9.985 -41.238 1.00 94.94 65 THR A O 1
ATOM 509 N N . LEU A 1 66 ? 8.141 -10.571 -42.888 1.00 92.69 66 LEU A N 1
ATOM 510 C CA . LEU A 1 66 ? 9.348 -10.499 -42.060 1.00 92.69 66 LEU A CA 1
ATOM 511 C C . LEU A 1 66 ? 9.606 -9.080 -41.535 1.00 92.69 66 LEU A C 1
ATOM 513 O O . LEU A 1 66 ? 9.954 -8.913 -40.365 1.00 92.69 66 LEU A O 1
ATOM 517 N N . ALA A 1 67 ? 9.424 -8.056 -42.372 1.00 89.75 67 ALA A N 1
ATOM 518 C CA . ALA A 1 67 ? 9.567 -6.661 -41.962 1.00 89.75 67 ALA A CA 1
ATOM 519 C C . ALA A 1 67 ? 8.543 -6.284 -40.878 1.00 89.75 67 ALA A C 1
ATOM 521 O O . ALA A 1 67 ? 8.912 -5.702 -39.858 1.00 89.75 67 ALA A O 1
ATOM 522 N N . TYR A 1 68 ? 7.284 -6.691 -41.057 1.00 92.50 68 TYR A N 1
ATOM 523 C CA . TYR A 1 68 ? 6.217 -6.462 -40.086 1.00 92.50 68 TYR A CA 1
ATOM 524 C C . TYR A 1 68 ? 6.499 -7.148 -38.740 1.00 92.50 68 TYR A C 1
ATOM 526 O O . TYR A 1 68 ? 6.418 -6.511 -37.692 1.00 92.50 68 TYR A O 1
ATOM 534 N N . GLN A 1 69 ? 6.917 -8.418 -38.754 1.00 93.69 69 GLN A N 1
ATOM 535 C CA . GLN A 1 69 ? 7.287 -9.150 -37.536 1.00 93.69 69 GLN A CA 1
ATOM 536 C C . GLN A 1 69 ? 8.463 -8.497 -36.799 1.00 93.69 69 GLN A C 1
ATOM 538 O O . GLN A 1 69 ? 8.432 -8.370 -35.576 1.00 93.69 69 GLN A O 1
ATOM 543 N N . ARG A 1 70 ? 9.494 -8.039 -37.524 1.00 91.31 70 ARG A N 1
ATOM 544 C CA . ARG A 1 70 ? 10.626 -7.314 -36.921 1.00 91.31 70 ARG A CA 1
ATOM 545 C C . ARG A 1 70 ? 10.174 -6.028 -36.237 1.00 91.31 70 ARG A C 1
ATOM 547 O O . ARG A 1 70 ? 10.636 -5.749 -35.135 1.00 91.31 70 ARG A O 1
ATOM 554 N N . GLN A 1 71 ? 9.264 -5.281 -36.861 1.00 90.44 71 GLN A N 1
ATOM 555 C CA . GLN A 1 71 ? 8.709 -4.063 -36.277 1.00 90.44 71 GLN A CA 1
ATOM 556 C C . GLN A 1 71 ? 7.904 -4.359 -35.005 1.00 90.44 71 GLN A C 1
ATOM 558 O O . GLN A 1 71 ? 8.083 -3.669 -34.005 1.00 90.44 71 GLN A O 1
ATOM 563 N N . GLN A 1 72 ? 7.074 -5.407 -35.006 1.00 93.50 72 GLN A N 1
ATOM 564 C CA . GLN A 1 72 ? 6.329 -5.825 -33.813 1.00 93.50 72 GLN A CA 1
ATOM 565 C C . GLN A 1 72 ? 7.257 -6.239 -32.665 1.00 93.50 72 GLN A C 1
ATOM 567 O O . GLN A 1 72 ? 7.059 -5.809 -31.533 1.00 93.50 72 GLN A O 1
ATOM 572 N N . ILE A 1 73 ? 8.297 -7.031 -32.953 1.00 94.75 73 ILE A N 1
ATOM 573 C CA . ILE A 1 73 ? 9.287 -7.445 -31.948 1.00 94.75 73 ILE A CA 1
ATOM 574 C C . ILE A 1 73 ? 10.038 -6.232 -31.393 1.00 94.75 73 ILE A C 1
ATOM 576 O O . ILE A 1 73 ? 10.281 -6.169 -30.192 1.00 94.75 73 ILE A O 1
ATOM 580 N N . ALA A 1 74 ? 10.417 -5.274 -32.243 1.00 91.62 74 ALA A N 1
ATOM 581 C CA . ALA A 1 74 ? 11.088 -4.056 -31.800 1.00 91.62 74 ALA A CA 1
ATOM 582 C C . ALA A 1 74 ? 10.192 -3.223 -30.872 1.00 91.62 74 ALA A C 1
ATOM 584 O O . ALA A 1 74 ? 10.648 -2.811 -29.810 1.00 91.62 74 ALA A O 1
ATOM 585 N N . ALA A 1 75 ? 8.915 -3.051 -31.228 1.00 92.50 75 ALA A N 1
ATOM 586 C CA . ALA A 1 75 ? 7.947 -2.336 -30.401 1.00 92.50 75 ALA A CA 1
ATOM 587 C C . ALA A 1 75 ? 7.716 -3.028 -29.046 1.00 92.50 75 ALA A C 1
ATOM 589 O O . ALA A 1 75 ? 7.724 -2.366 -28.011 1.00 92.50 75 ALA A O 1
ATOM 590 N N . LEU A 1 76 ? 7.572 -4.360 -29.039 1.00 94.38 76 LEU A N 1
ATOM 591 C CA . LEU A 1 76 ? 7.417 -5.131 -27.803 1.00 94.38 76 LEU A CA 1
ATOM 592 C C . LEU A 1 76 ? 8.660 -5.020 -26.911 1.00 94.38 76 LEU A C 1
ATOM 594 O O . LEU A 1 76 ? 8.536 -4.762 -25.722 1.00 94.38 76 LEU A O 1
ATOM 598 N N . ARG A 1 77 ? 9.865 -5.128 -27.487 1.00 94.19 77 ARG A N 1
ATOM 599 C CA . ARG A 1 77 ? 11.124 -4.952 -26.743 1.00 94.19 77 ARG A CA 1
ATOM 600 C C . ARG A 1 77 ? 11.243 -3.568 -26.124 1.00 94.19 77 ARG A C 1
ATOM 602 O O . ARG A 1 77 ? 11.700 -3.454 -24.994 1.00 94.19 77 ARG A O 1
ATOM 609 N N . GLU A 1 78 ? 10.858 -2.527 -26.856 1.00 93.75 78 GLU A N 1
ATOM 610 C CA . GLU A 1 78 ? 10.884 -1.161 -26.336 1.00 93.75 78 GLU A CA 1
ATOM 611 C C . GLU A 1 78 ? 9.898 -0.995 -25.170 1.00 93.75 78 GLU A C 1
ATOM 613 O O . GLU A 1 78 ? 10.228 -0.371 -24.162 1.00 93.75 78 GLU A O 1
ATOM 618 N N . GLN A 1 79 ? 8.711 -1.598 -25.271 1.00 91.50 79 GLN A N 1
ATOM 619 C CA . GLN A 1 79 ? 7.737 -1.626 -24.184 1.00 91.50 79 GLN A CA 1
ATOM 620 C C . GLN A 1 79 ? 8.273 -2.374 -22.952 1.00 91.50 79 GLN A C 1
ATOM 622 O O . GLN A 1 79 ? 8.256 -1.810 -21.857 1.00 91.50 79 GLN A O 1
ATOM 627 N N . ASP A 1 80 ? 8.785 -3.593 -23.126 1.00 91.31 80 ASP A N 1
ATOM 628 C CA . ASP A 1 80 ? 9.347 -4.409 -22.042 1.00 91.31 80 ASP A CA 1
ATOM 629 C C . ASP A 1 80 ? 10.521 -3.692 -21.362 1.00 91.31 80 ASP A C 1
ATOM 631 O O . ASP A 1 80 ? 10.642 -3.688 -20.137 1.00 91.31 80 ASP A O 1
ATOM 635 N N . GLN A 1 81 ? 11.375 -3.029 -22.148 1.00 92.25 81 GLN A N 1
ATOM 636 C CA . GLN A 1 81 ? 12.507 -2.275 -21.624 1.00 92.25 81 GLN A CA 1
ATOM 637 C C . GLN A 1 81 ? 12.049 -1.080 -20.781 1.00 92.25 81 GLN A C 1
ATOM 639 O O . GLN A 1 81 ? 12.555 -0.890 -19.674 1.00 92.25 81 GLN A O 1
ATOM 644 N N . ARG A 1 82 ? 11.046 -0.321 -21.242 1.00 90.69 82 ARG A N 1
ATOM 645 C CA . ARG A 1 82 ? 10.452 0.770 -20.451 1.00 90.69 82 ARG A CA 1
ATOM 646 C C . ARG A 1 82 ? 9.840 0.255 -19.148 1.00 90.69 82 ARG A C 1
ATOM 648 O O . ARG A 1 82 ? 10.022 0.885 -18.109 1.00 90.69 82 ARG A O 1
ATOM 655 N N . GLN A 1 83 ? 9.151 -0.887 -19.178 1.00 83.50 83 GLN A N 1
ATOM 656 C CA . GLN A 1 83 ? 8.591 -1.506 -17.972 1.00 83.50 83 GLN A CA 1
ATOM 657 C C . GLN A 1 83 ? 9.689 -1.941 -16.993 1.00 83.50 83 GLN A C 1
ATOM 659 O O . GLN A 1 83 ? 9.599 -1.662 -15.799 1.00 83.50 83 GLN A O 1
ATOM 664 N N . LEU A 1 84 ? 10.758 -2.568 -17.487 1.00 86.44 84 LEU A N 1
ATOM 665 C CA . LEU A 1 84 ? 11.883 -2.990 -16.655 1.00 86.44 84 LEU A CA 1
ATOM 666 C C . LEU A 1 84 ? 12.612 -1.796 -16.025 1.00 86.44 84 LEU A C 1
ATOM 668 O O . LEU A 1 84 ? 12.996 -1.846 -14.857 1.00 86.44 84 LEU A O 1
ATOM 672 N N . GLU A 1 85 ? 12.792 -0.711 -16.775 1.00 89.00 85 GLU A N 1
ATOM 673 C CA . GLU A 1 85 ? 13.368 0.533 -16.260 1.00 89.00 85 GLU A CA 1
ATOM 674 C C . GLU A 1 85 ? 12.486 1.152 -15.168 1.00 89.00 85 GLU A C 1
ATOM 676 O O . GLU A 1 85 ? 13.005 1.558 -14.128 1.00 89.00 85 GLU A O 1
ATOM 681 N N . GLN A 1 86 ? 11.162 1.162 -15.349 1.00 77.81 86 GLN A N 1
ATOM 682 C CA . GLN A 1 86 ? 10.220 1.609 -14.319 1.00 77.81 86 GLN A CA 1
ATOM 683 C C . GLN A 1 86 ? 10.302 0.746 -13.053 1.00 77.81 86 GLN A C 1
ATOM 685 O O . GLN A 1 86 ? 10.409 1.290 -11.954 1.00 77.81 86 GLN A O 1
ATOM 690 N N . LEU A 1 87 ? 10.326 -0.584 -13.192 1.00 77.06 87 LEU A N 1
ATOM 691 C CA . LEU A 1 87 ? 10.479 -1.515 -12.069 1.00 77.06 87 LEU A CA 1
ATOM 692 C C . LEU A 1 87 ? 11.798 -1.295 -11.320 1.00 77.06 87 LEU A C 1
ATOM 694 O O . LEU A 1 87 ? 11.806 -1.209 -10.093 1.00 77.06 87 LEU A O 1
ATOM 698 N N . ASN A 1 88 ? 12.910 -1.142 -12.044 1.00 77.12 88 ASN A N 1
ATOM 699 C CA . ASN A 1 88 ? 14.209 -0.857 -11.435 1.00 77.12 88 ASN A CA 1
ATOM 700 C C . ASN A 1 88 ? 14.204 0.481 -10.687 1.00 77.12 88 ASN A C 1
ATOM 702 O O . ASN A 1 88 ? 14.700 0.550 -9.566 1.00 77.12 88 ASN A O 1
ATOM 706 N N . GLN A 1 89 ? 13.599 1.528 -11.255 1.00 77.06 89 GLN A N 1
ATOM 707 C CA . GLN A 1 89 ? 13.475 2.815 -10.570 1.00 77.06 89 GLN A CA 1
ATOM 708 C C . GLN A 1 89 ? 12.628 2.717 -9.297 1.00 77.06 89 GLN A C 1
ATOM 710 O O . GLN A 1 89 ? 12.987 3.325 -8.290 1.00 77.06 89 GLN A O 1
ATOM 715 N N . MET A 1 90 ? 11.525 1.964 -9.315 1.00 70.88 90 MET A N 1
ATOM 716 C CA . MET A 1 90 ? 10.711 1.730 -8.116 1.00 70.88 90 MET A CA 1
ATOM 717 C C . MET A 1 90 ? 11.501 0.964 -7.050 1.00 70.88 90 MET A C 1
ATOM 719 O O . MET A 1 90 ? 11.546 1.398 -5.900 1.00 70.88 90 MET A O 1
ATOM 723 N N . ARG A 1 91 ? 12.223 -0.093 -7.441 1.00 76.69 91 ARG A N 1
ATOM 724 C CA . ARG A 1 91 ? 13.120 -0.846 -6.550 1.00 76.69 91 ARG A CA 1
ATOM 725 C C . ARG A 1 91 ? 14.212 0.040 -5.941 1.00 76.69 91 ARG A C 1
ATOM 727 O O . ARG A 1 91 ? 14.498 -0.051 -4.750 1.00 76.69 91 ARG A O 1
ATOM 734 N N . ASP A 1 92 ? 14.840 0.901 -6.732 1.00 74.56 92 ASP A N 1
ATOM 735 C CA . ASP A 1 92 ? 15.917 1.761 -6.233 1.00 74.56 92 ASP A CA 1
ATOM 736 C C . ASP A 1 92 ? 15.373 2.830 -5.273 1.00 74.56 92 ASP A C 1
ATOM 738 O O . ASP A 1 92 ? 15.988 3.110 -4.238 1.00 74.56 92 ASP A O 1
ATOM 742 N N . ARG A 1 93 ? 14.178 3.373 -5.550 1.00 72.12 93 ARG A N 1
ATOM 743 C CA . ARG A 1 93 ? 13.459 4.250 -4.612 1.00 72.12 93 ARG A CA 1
ATOM 744 C C . ARG A 1 93 ? 13.119 3.524 -3.308 1.00 72.12 93 ARG A C 1
ATOM 746 O O . ARG A 1 93 ? 13.357 4.106 -2.251 1.00 72.12 93 ARG A O 1
ATOM 753 N N . PHE A 1 94 ? 12.656 2.271 -3.373 1.00 72.69 94 PHE A N 1
ATOM 754 C CA . PHE A 1 94 ? 12.414 1.408 -2.206 1.00 72.69 94 PHE A CA 1
ATOM 755 C C . PHE A 1 94 ? 13.673 1.303 -1.336 1.00 72.69 94 PHE A C 1
ATOM 757 O O . PHE A 1 94 ? 13.647 1.627 -0.148 1.00 72.69 94 PHE A O 1
ATOM 764 N N . LEU A 1 95 ? 14.811 0.919 -1.929 1.00 75.06 95 LEU A N 1
ATOM 765 C CA . LEU A 1 95 ? 16.055 0.711 -1.181 1.00 75.06 95 LEU A CA 1
ATOM 766 C C . LEU A 1 95 ? 16.541 2.005 -0.518 1.00 75.06 95 LEU A C 1
ATOM 768 O O . LEU A 1 95 ? 16.956 1.994 0.644 1.00 75.06 95 LEU A O 1
ATOM 772 N N . HIS A 1 96 ? 16.457 3.130 -1.231 1.00 77.62 96 HIS A N 1
ATOM 773 C CA . HIS A 1 96 ? 16.841 4.430 -0.691 1.00 77.62 96 HIS A CA 1
ATOM 774 C C . HIS A 1 96 ? 15.923 4.905 0.442 1.00 77.62 96 HIS A C 1
ATOM 776 O O . HIS A 1 96 ? 16.429 5.384 1.462 1.00 77.62 96 HIS A O 1
ATOM 782 N N . ALA A 1 97 ? 14.604 4.764 0.291 1.00 70.38 97 ALA A N 1
ATOM 783 C CA . ALA A 1 97 ? 13.632 5.148 1.312 1.00 70.38 97 ALA A CA 1
ATOM 784 C C . ALA A 1 97 ? 13.803 4.305 2.584 1.00 70.38 97 ALA A C 1
ATOM 786 O O . ALA A 1 97 ? 13.965 4.860 3.673 1.00 70.38 97 ALA A O 1
ATOM 787 N N . THR A 1 98 ? 13.891 2.979 2.439 1.00 74.81 98 THR A N 1
ATOM 788 C CA . THR A 1 98 ? 14.117 2.047 3.550 1.00 74.81 98 THR A CA 1
ATOM 789 C C . THR A 1 98 ? 15.416 2.360 4.297 1.00 74.81 98 THR A C 1
ATOM 791 O O . THR A 1 98 ? 15.425 2.432 5.528 1.00 74.81 98 THR A O 1
ATOM 794 N N . ALA A 1 99 ? 16.517 2.619 3.582 1.00 80.56 99 ALA A N 1
ATOM 795 C CA . ALA A 1 99 ? 17.787 2.975 4.215 1.00 80.56 99 ALA A CA 1
ATOM 796 C C . ALA A 1 99 ? 17.688 4.281 5.023 1.00 80.56 99 ALA A C 1
ATOM 798 O O . ALA A 1 99 ? 18.189 4.359 6.148 1.00 80.56 99 ALA A O 1
ATOM 799 N N . HIS A 1 100 ? 17.029 5.306 4.474 1.00 82.69 100 HIS A N 1
ATOM 800 C CA . HIS A 1 100 ? 16.813 6.574 5.169 1.00 82.69 100 HIS A CA 1
ATOM 801 C C . HIS A 1 100 ? 15.950 6.397 6.428 1.00 82.69 100 HIS A C 1
ATOM 803 O O . HIS A 1 100 ? 16.289 6.903 7.504 1.00 82.69 100 HIS A O 1
ATOM 809 N N . ASP A 1 101 ? 14.866 5.638 6.319 1.00 81.00 101 ASP A N 1
ATOM 810 C CA . ASP A 1 101 ? 13.916 5.454 7.409 1.00 81.00 101 ASP A CA 1
ATOM 811 C C . ASP A 1 101 ? 14.440 4.551 8.522 1.00 81.00 101 ASP A C 1
ATOM 813 O O . ASP A 1 101 ? 14.068 4.770 9.674 1.00 81.00 101 ASP A O 1
ATOM 817 N N . LEU A 1 102 ? 15.370 3.637 8.229 1.00 85.25 102 LEU A N 1
ATOM 818 C CA . LEU A 1 102 ? 16.152 2.909 9.236 1.00 85.25 102 LEU A CA 1
ATOM 819 C C . LEU A 1 102 ? 17.237 3.786 9.880 1.00 85.25 102 LEU A C 1
ATOM 821 O O . LEU A 1 102 ? 17.452 3.726 11.096 1.00 85.25 102 LEU A O 1
ATOM 825 N N . LYS A 1 103 ? 17.905 4.646 9.098 1.00 86.50 103 LYS A N 1
ATOM 826 C CA . LYS A 1 103 ? 18.959 5.547 9.598 1.00 86.50 103 LYS A CA 1
ATOM 827 C C . LYS A 1 103 ? 18.433 6.534 10.640 1.00 86.50 103 LYS A C 1
ATOM 829 O O . LYS A 1 103 ? 19.148 6.858 11.588 1.00 86.50 103 LYS A O 1
ATOM 834 N N . ASN A 1 104 ? 17.196 7.001 10.498 1.00 87.25 104 ASN A N 1
ATOM 835 C CA . ASN A 1 104 ? 16.590 7.966 11.417 1.00 87.25 104 ASN A CA 1
ATOM 836 C C . ASN A 1 104 ? 16.461 7.461 12.871 1.00 87.25 104 ASN A C 1
ATOM 838 O O . ASN A 1 104 ? 17.050 8.089 13.754 1.00 87.25 104 ASN A O 1
ATOM 842 N N . PRO A 1 105 ? 15.750 6.353 13.169 1.00 89.44 105 PRO A N 1
ATOM 843 C CA . PRO A 1 105 ? 15.690 5.814 14.522 1.00 89.44 105 PRO A CA 1
ATOM 844 C C . PRO A 1 105 ? 17.069 5.389 15.027 1.00 89.44 105 PRO A C 1
ATOM 846 O O . PRO A 1 105 ? 17.366 5.600 16.198 1.00 89.44 105 PRO A O 1
ATOM 849 N N . LEU A 1 106 ? 17.949 4.876 14.158 1.00 93.38 106 LEU A N 1
ATOM 850 C CA . LEU A 1 106 ? 19.321 4.549 14.551 1.00 93.38 106 LEU A CA 1
ATOM 851 C C . LEU A 1 106 ? 20.084 5.790 15.032 1.00 93.38 106 LEU A C 1
ATOM 853 O O . LEU A 1 106 ? 20.738 5.747 16.069 1.00 93.38 106 LEU A O 1
ATOM 857 N N . THR A 1 107 ? 19.955 6.912 14.322 1.00 93.06 107 THR A N 1
ATOM 858 C CA . THR A 1 107 ? 20.553 8.193 14.725 1.00 93.06 107 THR A CA 1
ATOM 859 C C . THR A 1 107 ? 19.987 8.657 16.071 1.00 93.06 107 THR A C 1
ATOM 861 O O . THR A 1 107 ? 20.738 9.153 16.906 1.00 93.06 107 THR A O 1
ATOM 864 N N . GLY A 1 108 ? 18.692 8.433 16.322 1.00 92.50 108 GLY A N 1
ATOM 865 C CA . GLY A 1 108 ? 18.064 8.673 17.624 1.00 92.50 108 GLY A CA 1
ATOM 866 C C . GLY A 1 108 ? 18.668 7.822 18.745 1.00 92.50 108 GLY A C 1
ATOM 867 O O . GLY A 1 108 ? 19.062 8.365 19.775 1.00 92.50 108 GLY A O 1
ATOM 868 N N . VAL A 1 109 ? 18.820 6.508 18.537 1.00 95.06 109 VAL A N 1
ATOM 869 C CA . VAL A 1 109 ? 19.490 5.612 19.503 1.00 95.06 109 VAL A CA 1
ATOM 870 C C . VAL A 1 109 ? 20.922 6.079 19.780 1.00 95.06 109 VAL A C 1
ATOM 872 O O . VAL A 1 109 ? 21.330 6.177 20.937 1.00 95.06 109 VAL A O 1
ATOM 875 N N . LEU A 1 110 ? 21.687 6.409 18.736 1.00 95.31 110 LEU A N 1
ATOM 876 C CA . LEU A 1 110 ? 23.059 6.905 18.877 1.00 95.31 110 LEU A CA 1
ATOM 877 C C . LEU A 1 110 ? 23.117 8.220 19.669 1.00 95.31 110 LEU A C 1
ATOM 879 O O . LEU A 1 110 ? 23.987 8.384 20.521 1.00 95.31 110 LEU A O 1
ATOM 883 N N . LEU A 1 111 ? 22.162 9.127 19.457 1.00 95.69 111 LEU A N 1
ATOM 884 C CA . LEU A 1 111 ? 22.073 10.379 20.207 1.00 95.69 111 LEU A CA 1
ATOM 885 C C . LEU A 1 111 ? 21.801 10.138 21.700 1.00 95.69 111 LEU A C 1
ATOM 887 O O . LEU A 1 111 ? 22.501 10.692 22.547 1.00 95.69 111 LEU A O 1
ATOM 891 N N . TYR A 1 112 ? 20.819 9.299 22.041 1.00 95.88 112 TYR A N 1
ATOM 892 C CA . TYR A 1 112 ? 20.500 9.015 23.443 1.00 95.88 112 TYR A CA 1
ATOM 893 C C . TYR A 1 112 ? 21.604 8.221 24.148 1.00 95.88 112 TYR A C 1
ATOM 895 O O . TYR A 1 112 ? 21.910 8.498 25.305 1.00 95.88 112 TYR A O 1
ATOM 903 N N . THR A 1 113 ? 22.262 7.286 23.460 1.00 95.88 113 THR A N 1
ATOM 904 C CA . THR A 1 113 ? 23.430 6.580 24.018 1.00 95.88 113 THR A CA 1
ATOM 905 C C . THR A 1 113 ? 24.623 7.519 24.222 1.00 95.88 113 THR A C 1
ATOM 907 O O . THR A 1 113 ? 25.333 7.395 25.220 1.00 95.88 113 THR A O 1
ATOM 910 N N . GLN A 1 114 ? 24.822 8.511 23.345 1.00 95.69 114 GLN A N 1
ATOM 911 C CA . GLN A 1 114 ? 25.812 9.568 23.558 1.00 95.69 114 GLN A CA 1
ATOM 912 C C . GLN A 1 114 ? 25.458 10.445 24.765 1.00 95.69 114 GLN A C 1
ATOM 914 O O . GLN A 1 114 ? 26.347 10.720 25.571 1.00 95.69 114 GLN A O 1
ATOM 919 N N . LYS A 1 115 ? 24.183 10.833 24.920 1.00 94.31 115 LYS A N 1
ATOM 920 C CA . LYS A 1 115 ? 23.696 11.571 26.097 1.00 94.31 115 LYS A CA 1
ATOM 921 C C . LYS A 1 115 ? 23.933 10.775 27.382 1.00 94.31 115 LYS A C 1
ATOM 923 O O . LYS A 1 115 ? 24.498 11.313 28.323 1.00 94.31 115 LYS A O 1
ATOM 928 N N . LEU A 1 116 ? 23.612 9.480 27.386 1.00 93.81 116 LEU A N 1
ATOM 929 C CA . LEU A 1 116 ? 23.871 8.585 28.517 1.00 93.81 116 LEU A CA 1
ATOM 930 C C . LEU A 1 116 ? 25.360 8.530 28.888 1.00 93.81 116 LEU A C 1
ATOM 932 O O . LEU A 1 116 ? 25.705 8.525 30.062 1.00 93.81 116 LEU A O 1
ATOM 936 N N . ARG A 1 117 ? 26.253 8.506 27.892 1.00 94.44 117 ARG A N 1
ATOM 937 C CA . ARG A 1 117 ? 27.706 8.451 28.116 1.00 94.44 117 ARG A CA 1
ATOM 938 C C . ARG A 1 117 ? 28.280 9.754 28.683 1.00 94.44 117 ARG A C 1
ATOM 940 O O . ARG A 1 117 ? 29.335 9.716 29.304 1.00 94.44 117 ARG A O 1
ATOM 947 N N . MET A 1 118 ? 27.633 10.885 28.416 1.00 94.38 118 MET A N 1
ATOM 948 C CA . MET A 1 118 ? 28.028 12.208 28.914 1.00 94.38 118 MET A CA 1
ATOM 949 C C . MET A 1 118 ? 27.323 12.586 30.225 1.00 94.38 118 MET A C 1
ATOM 951 O O . MET A 1 118 ? 27.645 13.628 30.778 1.00 94.38 118 MET A O 1
ATOM 955 N N . MET A 1 119 ? 26.389 11.755 30.702 1.00 94.25 119 MET A N 1
ATOM 956 C CA . MET A 1 119 ? 25.550 12.038 31.864 1.00 94.25 119 MET A CA 1
ATOM 957 C C . MET A 1 119 ? 26.369 12.078 33.157 1.00 94.25 119 MET A C 1
ATOM 959 O O . MET A 1 119 ? 27.061 11.114 33.500 1.00 94.25 119 MET A O 1
ATOM 963 N N . GLU A 1 120 ? 26.245 13.174 33.899 1.00 95.12 120 GLU A N 1
ATOM 964 C CA . GLU A 1 120 ? 26.847 13.324 35.223 1.00 95.12 120 GLU A CA 1
ATOM 965 C C . GLU A 1 120 ? 25.903 12.845 36.341 1.00 95.12 120 GLU A C 1
ATOM 967 O O . GLU A 1 120 ? 24.697 12.682 36.157 1.00 95.12 120 GLU A O 1
ATOM 972 N N . ALA A 1 121 ? 26.434 12.631 37.552 1.00 92.06 121 ALA A N 1
ATOM 973 C CA . ALA A 1 121 ? 25.635 12.163 38.694 1.00 92.06 121 ALA A CA 1
ATOM 974 C C . ALA A 1 121 ? 24.481 13.121 39.065 1.00 92.06 121 ALA A C 1
ATOM 976 O O . ALA A 1 121 ? 23.448 12.682 39.569 1.00 92.06 121 ALA A O 1
ATOM 977 N N . SER A 1 122 ? 24.639 14.419 38.792 1.00 93.06 122 SER A N 1
ATOM 978 C CA . SER A 1 122 ? 23.615 15.460 38.962 1.00 93.06 122 SER A CA 1
ATOM 979 C C . SER A 1 122 ? 22.421 15.301 38.007 1.00 93.06 122 SER A C 1
ATOM 981 O O . SER A 1 122 ? 21.305 15.706 38.334 1.00 93.06 122 SER A O 1
ATOM 983 N N . GLU A 1 123 ? 22.625 14.668 36.853 1.00 93.56 123 GLU A N 1
ATOM 984 C CA . GLU A 1 123 ? 21.641 14.507 35.774 1.00 93.56 123 GLU A CA 1
ATOM 985 C C . GLU A 1 123 ? 20.933 13.145 35.817 1.00 93.56 123 GLU A C 1
ATOM 987 O O . GLU A 1 123 ? 20.119 12.827 34.954 1.00 93.56 123 GLU A O 1
ATOM 992 N N . MET A 1 124 ? 21.194 12.330 36.844 1.00 91.25 124 MET A N 1
ATOM 993 C CA . MET A 1 124 ? 20.652 10.971 36.957 1.00 91.25 124 MET A CA 1
ATOM 994 C C . MET A 1 124 ? 19.111 10.923 36.995 1.00 91.25 124 MET A C 1
ATOM 996 O O . MET A 1 124 ? 18.515 9.893 36.685 1.00 91.25 124 MET A O 1
ATOM 1000 N N . HIS A 1 125 ? 18.457 12.044 37.311 1.00 93.06 125 HIS A N 1
ATOM 1001 C CA . HIS A 1 125 ? 17.006 12.197 37.221 1.00 93.06 125 HIS A CA 1
ATOM 1002 C C . HIS A 1 125 ? 16.467 12.136 35.775 1.00 93.06 125 HIS A C 1
ATOM 1004 O O . HIS A 1 125 ? 15.302 11.798 35.596 1.00 93.06 125 HIS A O 1
ATOM 1010 N N . GLU A 1 126 ? 17.294 12.395 34.752 1.00 92.56 126 GLU A N 1
ATOM 1011 C CA . GLU A 1 126 ? 16.929 12.296 33.327 1.00 92.56 126 GLU A CA 1
ATOM 1012 C C . GLU A 1 126 ? 17.136 10.887 32.738 1.00 92.56 126 GLU A C 1
ATOM 1014 O O . GLU A 1 126 ? 16.766 10.625 31.589 1.00 92.56 126 GLU A O 1
ATOM 1019 N N . LEU A 1 127 ? 17.738 9.960 33.494 1.00 93.94 127 LEU A N 1
ATOM 1020 C CA . LEU A 1 127 ? 18.003 8.590 33.044 1.00 93.94 127 LEU A CA 1
ATOM 1021 C C . LEU A 1 127 ? 16.752 7.873 32.490 1.00 93.94 127 LEU A C 1
ATOM 1023 O O . LEU A 1 127 ? 16.881 7.229 31.443 1.00 93.94 127 LEU A O 1
ATOM 1027 N N . PRO A 1 128 ? 15.555 7.984 33.109 1.00 94.81 128 PRO A N 1
ATOM 1028 C CA . PRO A 1 128 ? 14.340 7.376 32.570 1.00 94.81 128 PRO A CA 1
ATOM 1029 C C . PRO A 1 128 ? 13.981 7.895 31.173 1.00 94.81 128 PRO A C 1
ATOM 1031 O O . PRO A 1 128 ? 13.646 7.097 30.302 1.00 94.81 128 PRO A O 1
ATOM 1034 N N . ASP A 1 129 ? 14.126 9.199 30.924 1.00 92.56 129 ASP A N 1
ATOM 1035 C CA . ASP A 1 129 ? 13.814 9.809 29.625 1.00 92.56 129 ASP A CA 1
ATOM 1036 C C . ASP A 1 129 ? 14.818 9.388 28.548 1.00 92.56 129 ASP A C 1
ATOM 1038 O O . ASP A 1 129 ? 14.453 9.136 27.397 1.00 92.56 129 ASP A O 1
ATOM 1042 N N . VAL A 1 130 ? 16.097 9.269 28.918 1.00 93.88 130 VAL A N 1
ATOM 1043 C CA . VAL A 1 130 ? 17.140 8.768 28.015 1.00 93.88 130 VAL A CA 1
ATOM 1044 C C . VAL A 1 130 ? 16.890 7.305 27.648 1.00 93.88 130 VAL A C 1
ATOM 1046 O O . VAL A 1 130 ? 16.956 6.951 26.469 1.00 93.88 130 VAL A O 1
ATOM 1049 N N . ALA A 1 131 ? 16.559 6.464 28.631 1.00 94.06 131 ALA A N 1
ATOM 1050 C CA . ALA A 1 131 ? 16.221 5.062 28.405 1.00 94.06 131 ALA A CA 1
ATOM 1051 C C . ALA A 1 131 ? 14.959 4.912 27.538 1.00 94.06 131 ALA A C 1
ATOM 1053 O O . ALA A 1 131 ? 14.978 4.166 26.556 1.00 94.06 131 ALA A O 1
ATOM 1054 N N . ALA A 1 132 ? 13.905 5.682 27.831 1.00 92.50 132 ALA A N 1
ATOM 1055 C CA . ALA A 1 132 ? 12.678 5.713 27.040 1.00 92.50 132 ALA A CA 1
ATOM 1056 C C . ALA A 1 132 ? 12.943 6.153 25.590 1.00 92.50 132 ALA A C 1
ATOM 1058 O O . ALA A 1 132 ? 12.402 5.567 24.651 1.00 92.50 132 ALA A O 1
ATOM 1059 N N . GLY A 1 133 ? 13.830 7.132 25.385 1.00 90.69 133 GLY A N 1
ATOM 1060 C CA . GLY A 1 133 ? 14.258 7.575 24.060 1.00 90.69 133 GLY A CA 1
ATOM 1061 C C . GLY A 1 133 ? 14.953 6.480 23.243 1.00 90.69 133 GLY A C 1
ATOM 1062 O O . GLY A 1 133 ? 14.661 6.312 22.053 1.00 90.69 133 GLY A O 1
ATOM 1063 N N . ILE A 1 134 ? 15.839 5.695 23.868 1.00 94.88 134 ILE A N 1
ATOM 1064 C CA . ILE A 1 134 ? 16.480 4.529 23.232 1.00 94.88 134 ILE A CA 1
ATOM 1065 C C . ILE A 1 134 ? 15.425 3.483 22.869 1.00 94.88 134 ILE A C 1
ATOM 1067 O O . ILE A 1 134 ? 15.367 3.042 21.718 1.00 94.88 134 ILE A O 1
ATOM 1071 N N . GLU A 1 135 ? 14.573 3.115 23.827 1.00 93.06 135 GLU A N 1
ATOM 1072 C CA . GLU A 1 135 ? 13.547 2.089 23.643 1.00 93.06 135 GLU A CA 1
ATOM 1073 C C . GLU A 1 135 ? 12.567 2.464 22.524 1.00 93.06 135 GLU A C 1
ATOM 1075 O O . GLU A 1 135 ? 12.284 1.651 21.642 1.00 93.06 135 GLU A O 1
ATOM 1080 N N . GLN A 1 136 ? 12.093 3.711 22.496 1.00 88.62 136 GLN A N 1
ATOM 1081 C CA . GLN A 1 136 ? 11.163 4.190 21.477 1.00 88.62 136 GLN A CA 1
ATOM 1082 C C . GLN A 1 136 ? 11.756 4.082 20.066 1.00 88.62 136 GLN A C 1
ATOM 1084 O O . GLN A 1 136 ? 11.072 3.647 19.132 1.00 88.62 136 GLN A O 1
ATOM 1089 N N . ASN A 1 137 ? 13.027 4.455 19.895 1.00 90.62 137 ASN A N 1
ATOM 1090 C CA . ASN A 1 137 ? 13.698 4.359 18.602 1.00 90.62 137 ASN A CA 1
ATOM 1091 C C . ASN A 1 137 ? 13.977 2.900 18.205 1.00 90.62 137 ASN A C 1
ATOM 1093 O O . ASN A 1 137 ? 13.781 2.548 17.040 1.00 90.62 137 ASN A O 1
ATOM 1097 N N . ALA A 1 138 ? 14.346 2.036 19.155 1.00 92.12 138 ALA A N 1
ATOM 1098 C CA . ALA A 1 138 ? 14.516 0.604 18.911 1.00 92.12 138 ALA A CA 1
ATOM 1099 C C . ALA A 1 138 ? 13.196 -0.062 18.482 1.00 92.12 138 ALA A C 1
ATOM 1101 O O . ALA A 1 138 ? 13.150 -0.732 17.451 1.00 92.12 138 ALA A O 1
ATOM 1102 N N . ARG A 1 139 ? 12.089 0.209 19.189 1.00 87.38 139 ARG A N 1
ATOM 1103 C CA . ARG A 1 139 ? 10.745 -0.274 18.818 1.00 87.38 139 ARG A CA 1
ATOM 1104 C C . ARG A 1 139 ? 10.294 0.252 17.458 1.00 87.38 139 ARG A C 1
ATOM 1106 O O . ARG A 1 139 ? 9.619 -0.451 16.709 1.00 87.38 139 ARG A O 1
ATOM 1113 N N . LYS A 1 140 ? 10.650 1.493 17.110 1.00 85.19 140 LYS A N 1
ATOM 1114 C CA . LYS A 1 140 ? 10.390 2.042 15.772 1.00 85.19 140 LYS A CA 1
ATOM 1115 C C . LYS A 1 140 ? 11.152 1.268 14.695 1.00 85.19 140 LYS A C 1
ATOM 1117 O O . LYS A 1 140 ? 10.554 0.931 13.683 1.00 85.19 140 LYS A O 1
ATOM 1122 N N . MET A 1 141 ? 12.425 0.957 14.923 1.00 89.00 141 MET A N 1
ATOM 1123 C CA . MET A 1 141 ? 13.235 0.170 13.990 1.00 89.00 141 MET A CA 1
ATOM 1124 C C . MET A 1 141 ? 12.717 -1.264 13.843 1.00 89.00 141 MET A C 1
ATOM 1126 O O . MET A 1 141 ? 12.628 -1.760 12.727 1.00 89.00 141 MET A O 1
ATOM 1130 N N . GLN A 1 142 ? 12.308 -1.896 14.947 1.00 87.56 142 GLN A N 1
ATOM 1131 C CA . GLN A 1 142 ? 11.703 -3.226 14.924 1.00 87.56 142 GLN A CA 1
ATOM 1132 C C . GLN A 1 142 ? 10.445 -3.253 14.049 1.00 87.56 142 GLN A C 1
ATOM 1134 O O . GLN A 1 142 ? 10.342 -4.117 13.188 1.00 87.56 142 GLN A O 1
ATOM 1139 N N . ARG A 1 143 ? 9.542 -2.272 14.204 1.00 82.69 143 ARG A N 1
ATOM 1140 C CA . ARG A 1 143 ? 8.347 -2.151 13.351 1.00 82.69 143 ARG A CA 1
ATOM 1141 C C . ARG A 1 143 ? 8.698 -2.022 11.869 1.00 82.69 143 ARG A C 1
ATOM 1143 O O . ARG A 1 143 ? 8.141 -2.755 11.071 1.00 82.69 143 ARG A O 1
ATOM 1150 N N . LEU A 1 144 ? 9.667 -1.170 11.520 1.00 83.00 144 LEU A N 1
ATOM 1151 C CA . LEU A 1 144 ? 10.116 -1.015 10.128 1.00 83.00 144 LEU A CA 1
ATOM 1152 C C . LEU A 1 144 ? 10.626 -2.329 9.529 1.00 83.00 144 LEU A C 1
ATOM 1154 O O . LEU A 1 144 ? 10.312 -2.645 8.389 1.00 83.00 144 LEU A O 1
ATOM 1158 N N . ILE A 1 145 ? 11.416 -3.089 10.292 1.00 86.44 145 ILE A 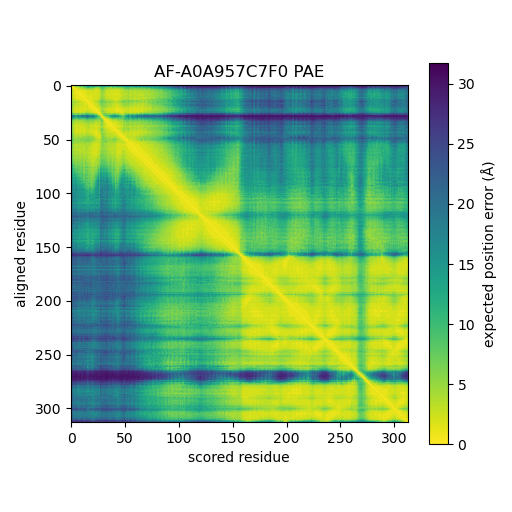N 1
ATOM 1159 C CA . ILE A 1 145 ? 11.940 -4.382 9.841 1.00 86.44 145 ILE A CA 1
ATOM 1160 C C . ILE A 1 145 ? 10.797 -5.372 9.625 1.00 86.44 145 ILE A C 1
ATOM 1162 O O . ILE A 1 145 ? 10.789 -6.055 8.607 1.00 86.44 145 ILE A O 1
ATOM 1166 N N . THR A 1 146 ? 9.843 -5.438 10.557 1.00 82.81 146 THR A N 1
ATOM 1167 C CA . THR A 1 146 ? 8.665 -6.296 10.412 1.00 82.81 146 THR A CA 1
ATOM 1168 C C . THR A 1 146 ? 7.881 -5.911 9.157 1.00 82.81 146 THR A C 1
ATOM 1170 O O . THR A 1 146 ? 7.748 -6.761 8.289 1.00 82.81 146 THR A O 1
ATOM 1173 N N . ASP A 1 147 ? 7.519 -4.635 8.982 1.00 79.81 147 ASP A N 1
ATOM 1174 C CA . ASP A 1 147 ? 6.763 -4.152 7.813 1.00 79.81 147 ASP A CA 1
ATOM 1175 C C . ASP A 1 147 ? 7.438 -4.522 6.474 1.00 79.81 147 ASP A C 1
ATOM 1177 O O . ASP A 1 147 ? 6.771 -4.922 5.522 1.00 79.81 147 ASP A O 1
ATOM 1181 N N . ILE A 1 148 ? 8.772 -4.424 6.396 1.00 81.56 148 ILE A N 1
ATOM 1182 C CA . ILE A 1 148 ? 9.543 -4.806 5.199 1.00 81.56 148 ILE A CA 1
ATOM 1183 C C . ILE A 1 148 ? 9.487 -6.315 4.951 1.00 81.56 148 ILE A C 1
ATOM 1185 O O . ILE A 1 148 ? 9.357 -6.741 3.803 1.00 81.56 148 ILE A O 1
ATOM 1189 N N . LEU A 1 149 ? 9.623 -7.123 6.006 1.00 78.94 149 LEU A N 1
ATOM 1190 C CA . LEU A 1 149 ? 9.560 -8.578 5.895 1.00 78.94 149 LEU A CA 1
ATOM 1191 C C . LEU A 1 149 ? 8.169 -9.038 5.471 1.00 78.94 149 LEU A C 1
ATOM 1193 O O . LEU A 1 149 ? 8.072 -9.892 4.597 1.00 78.94 149 LEU A O 1
ATOM 1197 N N . ASP A 1 150 ? 7.115 -8.437 6.021 1.00 75.38 150 ASP A N 1
ATOM 1198 C CA . ASP A 1 150 ? 5.747 -8.769 5.631 1.00 75.38 150 ASP A CA 1
ATOM 1199 C C . ASP A 1 150 ? 5.505 -8.432 4.164 1.00 75.38 150 ASP A C 1
ATOM 1201 O O . ASP A 1 150 ? 4.998 -9.264 3.420 1.00 75.38 150 ASP A O 1
ATOM 1205 N N . LEU A 1 151 ? 5.918 -7.238 3.722 1.00 75.88 151 LEU A N 1
ATOM 1206 C CA . LEU A 1 151 ? 5.791 -6.838 2.323 1.00 75.88 151 LEU A CA 1
ATOM 1207 C C . LEU A 1 151 ? 6.543 -7.807 1.402 1.00 75.88 151 LEU A C 1
ATOM 1209 O O . LEU A 1 151 ? 6.000 -8.223 0.381 1.00 75.88 151 LEU A O 1
ATOM 1213 N N . ALA A 1 152 ? 7.756 -8.218 1.781 1.00 73.12 152 ALA A N 1
ATOM 1214 C CA . ALA A 1 152 ? 8.519 -9.205 1.025 1.00 73.12 152 ALA A CA 1
ATOM 1215 C C . ALA A 1 152 ? 7.811 -10.573 0.973 1.00 73.12 152 ALA A C 1
ATOM 1217 O O . ALA A 1 152 ? 7.715 -11.163 -0.101 1.00 73.12 152 ALA A O 1
ATOM 1218 N N . GLN A 1 153 ? 7.282 -11.067 2.095 1.00 73.88 153 GLN A N 1
ATOM 1219 C CA . GLN A 1 153 ? 6.549 -12.340 2.157 1.00 73.88 153 GLN A CA 1
ATOM 1220 C C . GLN A 1 153 ? 5.267 -12.314 1.319 1.00 73.88 153 GLN A C 1
ATOM 1222 O O . GLN A 1 153 ? 4.993 -13.253 0.569 1.00 73.88 153 GLN A O 1
ATOM 1227 N N . ILE A 1 154 ? 4.523 -11.209 1.387 1.00 71.31 154 ILE A N 1
ATOM 1228 C CA . ILE A 1 154 ? 3.307 -10.990 0.603 1.00 71.31 154 ILE A CA 1
ATOM 1229 C C . ILE A 1 154 ? 3.647 -10.962 -0.894 1.00 71.31 154 ILE A C 1
ATOM 1231 O O . ILE A 1 154 ? 3.011 -11.663 -1.676 1.00 71.31 154 ILE A O 1
ATOM 1235 N N . GLN A 1 155 ? 4.684 -10.229 -1.315 1.00 67.38 155 GLN A N 1
ATOM 1236 C CA . GLN A 1 155 ? 5.080 -10.162 -2.730 1.00 67.38 155 GLN A CA 1
ATOM 1237 C C . GLN A 1 155 ? 5.595 -11.497 -3.288 1.00 67.38 155 GLN A C 1
ATOM 1239 O O . GLN A 1 155 ? 5.387 -11.790 -4.465 1.00 67.38 155 GLN A O 1
ATOM 1244 N N . ILE A 1 156 ? 6.250 -12.316 -2.462 1.00 65.38 156 ILE A N 1
ATOM 1245 C CA . ILE A 1 156 ? 6.726 -13.653 -2.855 1.00 65.38 156 ILE A CA 1
ATOM 1246 C C . ILE A 1 156 ? 5.555 -14.647 -2.991 1.00 65.38 156 ILE A C 1
ATOM 1248 O O . ILE A 1 156 ? 5.710 -15.691 -3.627 1.00 65.38 156 ILE A O 1
ATOM 1252 N N . GLY A 1 157 ? 4.371 -14.308 -2.465 1.00 62.84 157 GLY A N 1
ATOM 1253 C CA . GLY A 1 157 ? 3.185 -15.153 -2.543 1.00 62.84 157 GLY A CA 1
ATOM 1254 C C . GLY A 1 157 ? 3.307 -16.399 -1.671 1.00 62.84 157 GLY A C 1
ATOM 1255 O O . GLY A 1 157 ? 2.946 -17.489 -2.118 1.00 62.84 157 GLY A O 1
ATOM 1256 N N . GLU A 1 158 ? 3.843 -16.264 -0.448 1.00 66.50 158 GLU A N 1
ATOM 1257 C CA . GLU A 1 158 ? 3.739 -17.347 0.538 1.00 66.50 158 GLU A CA 1
ATOM 1258 C C . GLU A 1 158 ? 2.277 -17.816 0.644 1.00 66.50 158 GLU A C 1
ATOM 1260 O O . GLU A 1 158 ? 1.342 -17.016 0.562 1.00 66.50 158 GLU A O 1
ATOM 1265 N N . MET A 1 159 ? 2.066 -19.132 0.775 1.00 66.31 159 MET A N 1
ATOM 1266 C CA . MET A 1 159 ? 0.714 -19.683 0.869 1.00 66.31 159 MET A CA 1
ATOM 1267 C C . MET A 1 159 ? 0.024 -19.131 2.117 1.00 66.31 159 MET A C 1
ATOM 1269 O O . MET A 1 159 ? 0.388 -19.497 3.235 1.00 66.31 159 MET A O 1
ATOM 1273 N N . LEU A 1 160 ? -0.988 -18.286 1.910 1.00 81.31 160 LEU A N 1
ATOM 1274 C CA . LEU A 1 160 ? -1.875 -17.835 2.974 1.00 81.31 160 LEU A CA 1
ATOM 1275 C C . LEU A 1 160 ? -2.509 -19.041 3.663 1.00 81.31 160 LEU A C 1
ATOM 1277 O O . LEU A 1 160 ? -2.990 -19.974 3.010 1.00 81.31 160 LEU A O 1
ATOM 1281 N N . ASN A 1 161 ? -2.556 -19.006 4.990 1.00 87.62 161 ASN A N 1
ATOM 1282 C CA . ASN A 1 161 ? -3.217 -20.034 5.771 1.00 87.62 161 ASN A CA 1
ATOM 1283 C C . ASN A 1 161 ? -4.708 -19.690 5.889 1.00 87.62 161 ASN A C 1
ATOM 1285 O O . ASN A 1 161 ? -5.190 -19.294 6.951 1.00 87.62 161 ASN A O 1
ATOM 1289 N N . ILE A 1 162 ? -5.421 -19.789 4.764 1.00 91.00 162 ILE A N 1
ATOM 1290 C CA . ILE A 1 162 ? -6.834 -19.420 4.655 1.00 91.00 162 ILE A CA 1
ATOM 1291 C C . ILE A 1 162 ? -7.704 -20.408 5.437 1.00 91.00 162 ILE A C 1
ATOM 1293 O O . ILE A 1 162 ? -7.746 -21.599 5.125 1.00 91.00 162 ILE A O 1
ATOM 1297 N N . HIS A 1 163 ? -8.460 -19.888 6.405 1.00 93.25 163 HIS A N 1
ATOM 1298 C CA . HIS A 1 163 ? -9.495 -20.616 7.141 1.00 93.25 163 HIS A CA 1
ATOM 1299 C C . HIS A 1 163 ? -10.788 -19.811 7.164 1.00 93.25 163 HIS A C 1
ATOM 1301 O O . HIS A 1 163 ? -10.776 -18.591 7.025 1.00 93.25 163 HIS A O 1
ATOM 1307 N N . VAL A 1 164 ? -11.919 -20.483 7.381 1.00 94.62 164 VAL A N 1
ATOM 1308 C CA . VAL A 1 164 ? -13.172 -19.779 7.673 1.00 94.62 164 VAL A CA 1
ATOM 1309 C C . VAL A 1 164 ? -13.102 -19.242 9.100 1.00 94.62 164 VAL A C 1
ATOM 1311 O O . VAL A 1 164 ? -13.073 -20.012 10.063 1.00 94.62 164 VAL A O 1
ATOM 1314 N N . VAL A 1 165 ? -13.067 -17.921 9.229 1.00 94.88 165 VAL A N 1
ATOM 1315 C CA . VAL A 1 165 ? -12.914 -17.200 10.494 1.00 94.88 165 VAL A CA 1
ATOM 1316 C C . VAL A 1 165 ? -14.081 -16.234 10.661 1.00 94.88 165 VAL A C 1
ATOM 1318 O O . VAL A 1 165 ? -14.523 -15.605 9.704 1.00 94.88 165 VAL A O 1
ATOM 1321 N N . ASP A 1 166 ? -14.594 -16.125 11.884 1.00 95.38 166 ASP A N 1
ATOM 1322 C CA . ASP A 1 166 ? -15.555 -15.082 12.241 1.00 95.38 166 ASP A CA 1
ATOM 1323 C C . ASP A 1 166 ? -14.815 -13.747 12.382 1.00 95.38 166 ASP A C 1
ATOM 1325 O O . ASP A 1 166 ? -13.878 -13.637 13.178 1.00 95.38 166 ASP A O 1
ATOM 1329 N N . VAL A 1 167 ? -15.200 -12.745 11.591 1.00 95.25 167 VAL A N 1
ATOM 1330 C CA . VAL A 1 167 ? -14.470 -11.469 11.527 1.00 95.25 167 VAL A CA 1
ATOM 1331 C C . VAL A 1 167 ? -14.795 -10.534 12.694 1.00 95.25 167 VAL A C 1
ATOM 1333 O O . VAL A 1 167 ? -13.965 -9.702 13.062 1.00 95.25 167 VAL A O 1
ATOM 1336 N N . VAL A 1 168 ? -15.957 -10.693 13.339 1.00 95.75 168 VAL A N 1
ATOM 1337 C CA . VAL A 1 168 ? -16.392 -9.815 14.440 1.00 95.75 168 VAL A CA 1
ATOM 1338 C C . VAL A 1 168 ? -15.385 -9.812 15.608 1.00 95.75 168 VAL A C 1
ATOM 1340 O O . VAL A 1 168 ? -14.960 -8.728 16.015 1.00 95.75 168 VAL A O 1
ATOM 1343 N N . PRO A 1 169 ? -14.895 -10.966 16.114 1.00 95.62 169 PRO A N 1
ATOM 1344 C CA . PRO A 1 169 ? -13.837 -10.991 17.128 1.00 95.62 169 PRO A CA 1
ATOM 1345 C C . PRO A 1 169 ? -12.534 -10.289 16.720 1.00 95.62 169 PRO A C 1
ATOM 1347 O O . PRO A 1 169 ? -11.855 -9.731 17.582 1.00 95.62 169 PRO A O 1
ATOM 1350 N N . LEU A 1 170 ? -12.172 -10.306 15.430 1.00 95.62 170 LEU A N 1
ATOM 1351 C CA . LEU A 1 170 ? -10.971 -9.620 14.942 1.00 95.62 170 LEU A CA 1
ATOM 1352 C C . LEU A 1 170 ? -11.135 -8.096 15.020 1.00 95.62 170 LEU A C 1
ATOM 1354 O O . LEU A 1 170 ? -10.219 -7.414 15.477 1.00 95.62 170 LEU A O 1
ATOM 1358 N N . LEU A 1 171 ? -12.313 -7.574 14.657 1.00 96.19 171 LEU A N 1
ATOM 1359 C CA . LEU A 1 171 ? -12.643 -6.147 14.779 1.00 96.19 171 LEU A CA 1
ATOM 1360 C C . LEU A 1 171 ? -12.624 -5.691 16.242 1.00 96.19 171 LEU A C 1
ATOM 1362 O O . LEU A 1 171 ? -11.999 -4.684 16.571 1.00 96.19 171 LEU A O 1
ATOM 1366 N N . VAL A 1 172 ? -13.250 -6.469 17.134 1.00 95.75 172 VAL A N 1
ATOM 1367 C CA . VAL A 1 172 ? -13.265 -6.184 18.579 1.00 95.75 172 VAL A CA 1
ATOM 1368 C C . VAL A 1 172 ? -11.846 -6.131 19.140 1.00 95.75 172 VAL A C 1
ATOM 1370 O O . VAL A 1 172 ? -11.514 -5.200 19.873 1.00 95.75 172 VAL A O 1
ATOM 1373 N N . ARG A 1 173 ? -10.994 -7.099 18.780 1.00 95.75 173 ARG A N 1
ATOM 1374 C CA . ARG A 1 173 ? -9.590 -7.117 19.208 1.00 95.75 173 ARG A CA 1
ATOM 1375 C C . ARG A 1 173 ? -8.846 -5.868 18.727 1.00 95.75 173 ARG A C 1
ATOM 1377 O O . ARG A 1 173 ? -8.172 -5.232 19.531 1.00 95.75 173 ARG A O 1
ATOM 1384 N N . SER A 1 174 ? -8.993 -5.505 17.455 1.00 95.31 174 SER A N 1
ATOM 1385 C CA . SER A 1 174 ? -8.306 -4.342 16.880 1.00 95.31 174 SER A CA 1
ATOM 1386 C C . SER A 1 174 ? -8.703 -3.032 17.577 1.00 95.31 174 SER A C 1
ATOM 1388 O O . SER A 1 174 ? -7.850 -2.226 17.954 1.00 95.31 174 SER A O 1
ATOM 1390 N N . LEU A 1 175 ? -9.997 -2.858 17.870 1.00 95.19 175 LEU A N 1
ATOM 1391 C CA . LEU A 1 175 ? -10.503 -1.713 18.634 1.00 95.19 175 LEU A CA 1
ATOM 1392 C C . LEU A 1 175 ? -9.977 -1.682 20.076 1.00 95.19 175 LEU A C 1
ATOM 1394 O O . LEU A 1 175 ? -9.601 -0.620 20.568 1.00 95.19 175 LEU A O 1
ATOM 1398 N N . GLN A 1 176 ? -9.902 -2.834 20.751 1.00 94.12 176 GLN A N 1
ATOM 1399 C CA . GLN A 1 176 ? -9.335 -2.930 22.102 1.00 94.12 176 GLN A CA 1
ATOM 1400 C C . GLN A 1 176 ? -7.848 -2.556 22.140 1.00 94.12 176 GLN A C 1
ATOM 1402 O O . GLN A 1 176 ? -7.401 -1.906 23.084 1.00 94.12 176 GLN A O 1
ATOM 1407 N N . GLU A 1 177 ? -7.077 -2.939 21.121 1.00 91.69 177 GLU A N 1
ATOM 1408 C CA . GLU A 1 177 ? -5.660 -2.575 21.017 1.00 91.69 177 GLU A CA 1
ATOM 1409 C C . GLU A 1 177 ? -5.472 -1.066 20.763 1.00 91.69 177 GLU A C 1
ATOM 1411 O O . GLU A 1 177 ? -4.545 -0.447 21.300 1.00 91.69 177 GLU A O 1
ATOM 1416 N N . ALA A 1 178 ? -6.386 -0.447 20.010 1.00 92.31 178 ALA A N 1
ATOM 1417 C CA . ALA A 1 178 ? -6.383 0.990 19.746 1.00 92.31 178 ALA A CA 1
ATOM 1418 C C . ALA A 1 178 ? -6.913 1.847 20.919 1.00 92.31 178 ALA A C 1
ATOM 1420 O O . ALA A 1 178 ? -6.579 3.034 21.008 1.00 92.31 178 ALA A O 1
ATOM 1421 N N . ASP A 1 179 ? -7.677 1.260 21.848 1.00 92.00 179 ASP A N 1
ATOM 1422 C CA . ASP A 1 179 ? -8.386 1.949 22.941 1.00 92.00 179 ASP A CA 1
ATOM 1423 C C . ASP A 1 179 ? -7.467 2.834 23.799 1.00 92.00 179 ASP A C 1
ATOM 1425 O O . ASP A 1 179 ? -7.807 3.973 24.112 1.00 92.00 179 ASP A O 1
ATOM 1429 N N . ILE A 1 180 ? -6.250 2.375 24.118 1.00 89.44 180 ILE A N 1
ATOM 1430 C CA . ILE A 1 180 ? -5.289 3.172 24.906 1.00 89.44 180 ILE A CA 1
ATOM 1431 C C . ILE A 1 180 ? -4.967 4.495 24.195 1.00 89.44 180 ILE A C 1
ATOM 1433 O O . ILE A 1 180 ? -4.951 5.560 24.815 1.00 89.44 180 ILE A O 1
ATOM 1437 N N . HIS A 1 181 ? -4.715 4.443 22.886 1.00 89.31 181 HIS A N 1
ATOM 1438 C CA . HIS A 1 181 ? -4.379 5.626 22.095 1.00 89.31 181 HIS A CA 1
ATOM 1439 C C . HIS A 1 181 ? -5.599 6.526 21.881 1.00 89.31 181 HIS A C 1
ATOM 1441 O O . HIS A 1 181 ? -5.459 7.749 21.936 1.00 89.31 181 HIS A O 1
ATOM 1447 N N . ALA A 1 182 ? -6.779 5.932 21.691 1.00 92.94 182 ALA A N 1
ATOM 1448 C CA . ALA A 1 182 ? -8.032 6.662 21.552 1.00 92.94 182 ALA A CA 1
ATOM 1449 C C . ALA A 1 182 ? -8.376 7.431 22.835 1.00 92.94 182 ALA A C 1
ATOM 1451 O O . ALA A 1 182 ? -8.586 8.642 22.781 1.00 92.94 182 ALA A O 1
ATOM 1452 N N . ARG A 1 183 ? -8.308 6.784 24.007 1.00 92.81 183 ARG A N 1
ATOM 1453 C CA . ARG A 1 183 ? -8.559 7.427 25.310 1.00 92.81 183 ARG A CA 1
ATOM 1454 C C . ARG A 1 183 ? -7.597 8.566 25.609 1.00 92.81 183 ARG A C 1
ATOM 1456 O O . ARG A 1 183 ? -8.030 9.602 26.106 1.00 92.81 183 ARG A O 1
ATOM 1463 N N . ASN A 1 184 ? -6.319 8.412 25.262 1.00 91.38 184 ASN A N 1
ATOM 1464 C CA . ASN A 1 184 ? -5.322 9.477 25.420 1.00 91.38 184 ASN A CA 1
ATOM 1465 C C . ASN A 1 184 ? -5.654 10.737 24.603 1.00 91.38 184 ASN A C 1
ATOM 1467 O O . ASN A 1 184 ? -5.192 11.818 24.953 1.00 91.38 184 ASN A O 1
ATOM 1471 N N . LYS A 1 185 ? -6.440 10.602 23.529 1.00 91.50 185 LYS A N 1
ATOM 1472 C CA . LYS A 1 185 ? -6.955 11.700 22.702 1.00 91.50 185 LYS A CA 1
ATOM 1473 C C . LYS A 1 185 ? -8.454 11.958 22.903 1.00 91.50 185 LYS A C 1
ATOM 1475 O O . LYS A 1 185 ? -9.048 12.686 22.117 1.00 91.50 185 LYS A O 1
ATOM 1480 N N . GLN A 1 186 ? -9.093 11.340 23.895 1.00 95.50 186 GLN A N 1
ATOM 1481 C CA . GLN A 1 186 ? -10.542 11.447 24.107 1.00 95.50 186 GLN A CA 1
ATOM 1482 C C . GLN A 1 186 ? -11.384 11.090 22.859 1.00 95.50 186 GLN A C 1
ATOM 1484 O O . GLN A 1 186 ? -12.468 11.635 22.673 1.00 95.50 186 GLN A O 1
ATOM 1489 N N . ILE A 1 187 ? -10.882 10.201 21.995 1.00 97.00 187 ILE A N 1
ATOM 1490 C CA . ILE A 1 187 ? -11.585 9.741 20.791 1.00 97.00 187 ILE A CA 1
ATOM 1491 C C . ILE A 1 187 ? -12.609 8.674 21.177 1.00 97.00 187 ILE A C 1
ATOM 1493 O O . ILE A 1 187 ? -12.293 7.756 21.939 1.00 97.00 187 ILE A O 1
ATOM 1497 N N . GLN A 1 188 ? -13.817 8.777 20.627 1.00 96.50 188 GLN A N 1
ATOM 1498 C CA . GLN A 1 188 ? -14.855 7.756 20.759 1.00 96.50 188 GLN A CA 1
ATOM 1499 C C . GLN A 1 188 ? -14.659 6.659 19.707 1.00 96.50 188 GLN A C 1
ATOM 1501 O O . GLN A 1 188 ? -14.486 6.958 18.528 1.00 96.50 188 GLN A O 1
ATOM 1506 N N . LEU A 1 189 ? -14.671 5.399 20.147 1.00 97.19 189 LEU A N 1
ATOM 1507 C CA . LEU A 1 189 ? -14.580 4.223 19.285 1.00 97.19 189 LEU A CA 1
ATOM 1508 C C . LEU A 1 189 ? -15.923 3.497 19.280 1.00 97.19 189 LEU A C 1
ATOM 1510 O O . LEU A 1 189 ? -16.367 3.039 20.335 1.00 97.19 189 LEU A O 1
ATOM 1514 N N . HIS A 1 190 ? -16.523 3.347 18.102 1.00 96.88 190 HIS A N 1
ATOM 1515 C CA . HIS A 1 190 ? -17.784 2.624 17.928 1.00 96.88 190 HIS A CA 1
ATOM 1516 C C . HIS A 1 190 ? -17.613 1.431 16.996 1.00 96.88 190 HIS A C 1
ATOM 1518 O O . HIS A 1 190 ? -16.881 1.499 16.009 1.00 96.88 190 HIS A O 1
ATOM 1524 N N . LEU A 1 191 ? -18.307 0.339 17.317 1.00 97.06 191 LEU A N 1
ATOM 1525 C CA . LEU A 1 191 ? -18.407 -0.846 16.471 1.00 97.06 191 LEU A CA 1
ATOM 1526 C C . LEU A 1 191 ? -19.870 -1.075 16.108 1.00 97.06 191 LEU A C 1
ATOM 1528 O O . LEU A 1 191 ? -20.685 -1.401 16.970 1.00 97.06 191 LEU A O 1
ATOM 1532 N N . GLU A 1 192 ? -20.172 -0.957 14.825 1.00 97.38 192 GLU A N 1
ATOM 1533 C CA . GLU A 1 192 ? -21.465 -1.283 14.240 1.00 97.38 192 GLU A CA 1
ATOM 1534 C C . GLU A 1 192 ? -21.348 -2.623 13.515 1.00 97.38 192 GLU A C 1
ATOM 1536 O O . GLU A 1 192 ? -21.015 -2.690 12.333 1.00 97.38 192 GLU A O 1
ATOM 1541 N N . ALA A 1 193 ? -21.583 -3.714 14.241 1.00 94.44 193 ALA A N 1
ATOM 1542 C CA . ALA A 1 193 ? -21.534 -5.063 13.692 1.00 94.44 193 ALA A CA 1
ATOM 1543 C C . ALA A 1 193 ? -22.825 -5.834 14.008 1.00 94.44 193 ALA A C 1
ATOM 1545 O O . ALA A 1 193 ? -23.452 -5.574 15.040 1.00 94.44 193 ALA A O 1
ATOM 1546 N N . PRO A 1 194 ? -23.225 -6.796 13.159 1.00 91.81 194 PRO A N 1
ATOM 1547 C CA . PRO A 1 194 ? -24.339 -7.678 13.467 1.00 91.81 194 PRO A CA 1
ATOM 1548 C C . PRO A 1 194 ? -24.078 -8.522 14.722 1.00 91.81 194 PRO A C 1
ATOM 1550 O O . PRO A 1 194 ? -22.936 -8.847 15.044 1.00 91.81 194 PRO A O 1
ATOM 1553 N N . GLU A 1 195 ? -25.146 -8.928 15.414 1.00 89.75 195 GLU A N 1
ATOM 1554 C CA . GLU A 1 195 ? -25.043 -9.784 16.610 1.00 89.75 195 GLU A CA 1
ATOM 1555 C C . GLU A 1 195 ? -24.709 -11.254 16.281 1.00 89.75 195 GLU A C 1
ATOM 1557 O O . GLU A 1 195 ? -24.419 -12.050 17.178 1.00 89.75 195 GLU A O 1
ATOM 1562 N N . HIS A 1 196 ? -24.754 -11.642 15.003 1.00 92.12 196 HIS A N 1
ATOM 1563 C CA . HIS A 1 196 ? -24.429 -12.987 14.530 1.00 92.12 196 HIS A CA 1
ATOM 1564 C C . HIS A 1 196 ? -23.016 -13.084 13.949 1.00 92.12 196 HIS A C 1
ATOM 1566 O O . HIS A 1 196 ? -22.357 -12.092 13.651 1.00 92.12 196 HIS A O 1
ATOM 1572 N N . ARG A 1 197 ? -22.546 -14.325 13.775 1.00 92.69 197 ARG A N 1
ATOM 1573 C CA . ARG A 1 197 ? -21.234 -14.606 13.180 1.00 92.69 197 ARG A CA 1
ATOM 1574 C C . ARG A 1 197 ? -21.211 -14.230 11.705 1.00 92.69 197 ARG A C 1
ATOM 1576 O O . ARG A 1 197 ? -22.120 -14.615 10.969 1.00 92.69 197 ARG A O 1
ATOM 1583 N N . VAL A 1 198 ? -20.117 -13.613 11.270 1.00 94.50 198 VAL A N 1
ATOM 1584 C CA . VAL A 1 198 ? -19.880 -13.262 9.866 1.00 94.50 198 VAL A CA 1
ATOM 1585 C C . VAL A 1 198 ? -18.636 -14.022 9.383 1.00 94.50 198 VAL A C 1
ATOM 1587 O O . VAL A 1 198 ? -17.510 -13.564 9.598 1.00 94.50 198 VAL A O 1
ATOM 1590 N N . PRO A 1 199 ? -18.813 -15.228 8.802 1.00 93.81 199 PRO A N 1
ATOM 1591 C CA . PRO A 1 199 ? -17.702 -16.069 8.372 1.00 93.81 199 PRO A CA 1
ATOM 1592 C C . PRO A 1 199 ? -17.068 -15.550 7.076 1.00 93.81 199 PRO A C 1
ATOM 1594 O O . PRO A 1 199 ? -17.764 -15.309 6.090 1.00 93.81 199 PRO A O 1
ATOM 1597 N N . LEU A 1 200 ? -15.739 -15.461 7.058 1.00 95.50 200 LEU A N 1
ATOM 1598 C CA . LEU A 1 200 ? -14.933 -15.136 5.881 1.00 95.50 200 LEU A CA 1
ATOM 1599 C C . LEU A 1 200 ? -13.779 -16.129 5.731 1.00 95.50 200 LEU A C 1
ATOM 1601 O O . LEU A 1 200 ? -13.188 -16.542 6.727 1.00 95.50 200 LEU A O 1
ATOM 1605 N N . ALA A 1 201 ? -13.450 -16.507 4.494 1.00 94.56 201 ALA A N 1
ATOM 1606 C CA . ALA A 1 201 ? -12.255 -17.292 4.198 1.00 94.56 201 ALA A CA 1
ATOM 1607 C C . ALA A 1 201 ? -11.028 -16.370 4.182 1.00 94.56 201 ALA A C 1
ATOM 1609 O O . ALA A 1 201 ? -10.783 -15.672 3.199 1.00 94.56 201 ALA A O 1
ATOM 1610 N N . LEU A 1 202 ? -10.269 -16.348 5.281 1.00 94.31 202 LEU A N 1
ATOM 1611 C CA . LEU A 1 202 ? -9.111 -15.471 5.435 1.00 94.31 202 LEU A CA 1
ATOM 1612 C C . LEU A 1 202 ? -7.986 -16.062 6.286 1.00 94.31 202 LEU A C 1
ATOM 1614 O O . LEU A 1 202 ? -8.181 -17.004 7.054 1.00 94.31 202 LEU A O 1
ATOM 1618 N N . ASP A 1 203 ? -6.795 -15.485 6.155 1.00 93.56 203 ASP A N 1
ATOM 1619 C CA . ASP A 1 203 ? -5.690 -15.679 7.086 1.00 93.56 203 ASP A CA 1
ATOM 1620 C C . ASP A 1 203 ? -5.842 -14.684 8.245 1.00 93.56 203 ASP A C 1
ATOM 1622 O O . ASP A 1 203 ? -5.653 -13.474 8.091 1.00 93.56 203 ASP A O 1
ATOM 1626 N N . ALA A 1 204 ? -6.197 -15.189 9.428 1.00 93.12 204 ALA A N 1
ATOM 1627 C CA . ALA A 1 204 ? -6.477 -14.3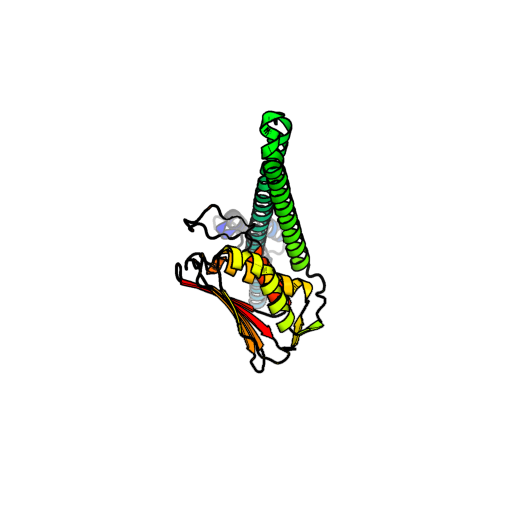54 10.596 1.00 93.12 204 ALA A CA 1
ATOM 1628 C C . ALA A 1 204 ? -5.276 -13.508 11.049 1.00 93.12 204 ALA A C 1
ATOM 1630 O O . ALA A 1 204 ? -5.474 -12.442 11.637 1.00 93.12 204 ALA A O 1
ATOM 1631 N N . HIS A 1 205 ? -4.041 -13.963 10.801 1.00 89.50 205 HIS A N 1
ATOM 1632 C CA . HIS A 1 205 ? -2.850 -13.223 11.200 1.00 89.50 205 HIS A CA 1
ATOM 1633 C C . HIS A 1 205 ? -2.660 -11.994 10.313 1.00 89.50 205 HIS A C 1
ATOM 1635 O O . HIS A 1 205 ? -2.603 -10.876 10.825 1.00 89.50 205 HIS A O 1
ATOM 1641 N N . TYR A 1 206 ? -2.625 -12.185 8.992 1.00 89.44 206 TYR A N 1
ATOM 1642 C CA . TYR A 1 206 ? -2.469 -11.075 8.051 1.0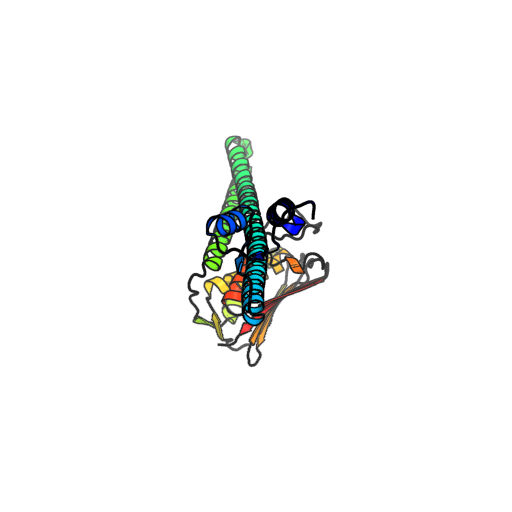0 89.44 206 TYR A CA 1
ATOM 1643 C C . TYR A 1 206 ? -3.680 -10.143 8.065 1.00 89.44 206 TYR A C 1
ATOM 1645 O O . TYR A 1 206 ? -3.516 -8.922 8.074 1.00 89.44 206 TYR A O 1
ATOM 1653 N N . PHE A 1 207 ? -4.894 -10.690 8.142 1.00 93.88 207 PHE A N 1
ATOM 1654 C CA . PHE A 1 207 ? -6.098 -9.868 8.158 1.00 93.88 207 PHE A CA 1
ATOM 1655 C C . PHE A 1 207 ? -6.241 -9.052 9.450 1.00 93.88 207 PHE A C 1
ATOM 1657 O O . PHE A 1 207 ? -6.648 -7.895 9.402 1.00 93.88 207 PHE A O 1
ATOM 1664 N N . GLY A 1 208 ? -5.817 -9.588 10.602 1.00 93.44 208 GLY A N 1
ATOM 1665 C CA . GLY A 1 208 ? -5.723 -8.799 11.834 1.00 93.44 208 GLY A CA 1
ATOM 1666 C C . GLY A 1 208 ? -4.847 -7.554 11.655 1.00 93.44 208 GLY A C 1
ATOM 1667 O O . GLY A 1 208 ? -5.235 -6.464 12.058 1.00 93.44 208 GLY A O 1
ATOM 1668 N N . ARG A 1 209 ? -3.722 -7.681 10.939 1.00 90.00 209 ARG A N 1
ATOM 1669 C CA . ARG A 1 209 ? -2.821 -6.549 10.654 1.00 90.00 209 ARG A CA 1
ATOM 1670 C C . ARG A 1 209 ? -3.449 -5.507 9.738 1.00 90.00 209 ARG A C 1
ATOM 1672 O O . ARG A 1 209 ? -3.153 -4.325 9.898 1.00 90.00 209 ARG A O 1
ATOM 1679 N N . VAL A 1 210 ? -4.312 -5.921 8.808 1.00 94.25 210 VAL A N 1
ATOM 1680 C CA . VAL A 1 210 ? -5.099 -4.991 7.984 1.00 94.25 210 VAL A CA 1
ATOM 1681 C C . VAL A 1 210 ? -5.974 -4.110 8.871 1.00 94.25 210 VAL A C 1
ATOM 1683 O O . VAL A 1 210 ? -5.910 -2.884 8.771 1.00 94.25 210 VAL A O 1
ATOM 1686 N N . LEU A 1 211 ? -6.736 -4.734 9.771 1.00 96.44 211 LEU A N 1
ATOM 1687 C CA . LEU A 1 211 ? -7.614 -4.026 10.701 1.00 96.44 211 LEU A CA 1
ATOM 1688 C C . LEU A 1 211 ? -6.809 -3.097 11.612 1.00 96.44 211 LEU A C 1
ATOM 1690 O O . LEU A 1 211 ? -7.107 -1.906 11.687 1.00 96.44 211 LEU A O 1
ATOM 1694 N N . ASP A 1 212 ? -5.725 -3.604 12.202 1.00 92.69 212 ASP A N 1
ATOM 1695 C CA . ASP A 1 212 ? -4.864 -2.817 13.082 1.00 92.69 212 ASP A CA 1
ATOM 1696 C C . ASP A 1 212 ? -4.263 -1.616 12.349 1.00 92.69 212 ASP A C 1
ATOM 1698 O O . ASP A 1 212 ? -4.152 -0.538 12.928 1.00 92.69 212 ASP A O 1
ATOM 1702 N N . ASN A 1 213 ? -3.889 -1.750 11.074 1.00 91.25 213 ASN A N 1
ATOM 1703 C CA . ASN A 1 213 ? -3.354 -0.631 10.304 1.00 91.25 213 ASN A CA 1
ATOM 1704 C C . ASN A 1 213 ? -4.400 0.472 10.107 1.00 91.25 213 ASN A C 1
ATOM 1706 O O . ASN A 1 213 ? -4.116 1.641 10.373 1.00 91.25 213 ASN A O 1
ATOM 1710 N N . LEU A 1 214 ? -5.607 0.099 9.672 1.00 96.00 214 LEU A N 1
ATOM 1711 C CA . LEU A 1 214 ? -6.676 1.050 9.374 1.00 96.00 214 LEU A CA 1
ATOM 1712 C C . LEU A 1 214 ? -7.214 1.719 10.641 1.00 96.00 214 LEU A C 1
ATOM 1714 O O . LEU A 1 214 ? -7.289 2.945 10.688 1.00 96.00 214 LEU A O 1
ATOM 1718 N N . VAL A 1 215 ? -7.489 0.949 11.697 1.00 96.06 215 VAL A N 1
ATOM 1719 C CA . VAL A 1 215 ? -7.980 1.481 12.979 1.00 96.06 215 VAL A CA 1
ATOM 1720 C C . VAL A 1 215 ? -6.930 2.383 13.634 1.00 96.06 215 VAL A C 1
ATOM 1722 O O . VAL A 1 215 ? -7.254 3.479 14.096 1.00 96.06 215 VAL A O 1
ATOM 1725 N N . ASN A 1 216 ? -5.651 1.986 13.634 1.00 92.00 216 ASN A N 1
ATOM 1726 C CA . ASN A 1 216 ? -4.598 2.843 14.181 1.00 92.00 216 ASN A CA 1
ATOM 1727 C C . ASN A 1 216 ? -4.390 4.108 13.344 1.00 92.00 216 ASN A C 1
ATOM 1729 O O . ASN A 1 216 ? -4.093 5.155 13.920 1.00 92.00 216 ASN A O 1
ATOM 1733 N N . ASN A 1 217 ? -4.533 4.044 12.016 1.00 91.62 217 ASN A N 1
ATOM 1734 C CA . ASN A 1 217 ? -4.492 5.238 11.174 1.00 91.62 217 ASN A CA 1
ATOM 1735 C C . ASN A 1 217 ? -5.654 6.172 11.516 1.00 91.62 217 ASN A C 1
ATOM 1737 O O . ASN A 1 217 ? -5.389 7.338 11.801 1.00 91.62 217 ASN A O 1
ATOM 1741 N N . ALA A 1 218 ? -6.885 5.666 11.599 1.00 94.75 218 ALA A N 1
ATOM 1742 C CA . ALA A 1 218 ? -8.048 6.449 12.009 1.00 94.75 218 ALA A CA 1
ATOM 1743 C C . ALA A 1 218 ? -7.775 7.176 13.339 1.00 94.75 218 ALA A C 1
ATOM 1745 O O . ALA A 1 218 ? -7.650 8.396 13.364 1.00 94.75 218 ALA A O 1
ATOM 1746 N N . VAL A 1 219 ? -7.461 6.450 14.419 1.00 93.94 219 VAL A N 1
ATOM 1747 C CA . VAL A 1 219 ? -7.153 7.050 15.738 1.00 93.94 219 VAL A CA 1
ATOM 1748 C C . VAL A 1 219 ? -5.974 8.033 15.690 1.00 93.94 219 VAL A C 1
ATOM 1750 O O . VAL A 1 219 ? -5.938 9.049 16.398 1.00 93.94 219 VAL A O 1
ATOM 1753 N N . LYS A 1 220 ? -4.960 7.755 14.869 1.00 89.44 220 LYS A N 1
ATOM 1754 C CA . LYS A 1 220 ? -3.791 8.626 14.713 1.00 89.44 220 LYS A CA 1
ATOM 1755 C C . LYS A 1 220 ? -4.142 9.948 14.029 1.00 89.44 220 LYS A C 1
ATOM 1757 O O . LYS A 1 220 ? -3.596 10.970 14.460 1.00 89.44 220 LYS A O 1
ATOM 1762 N N . TYR A 1 221 ? -5.009 9.935 13.021 1.00 90.12 221 TYR A N 1
ATOM 1763 C CA . TYR A 1 221 ? -5.356 11.099 12.199 1.00 90.12 221 TYR A CA 1
ATOM 1764 C C . TYR A 1 221 ? -6.627 11.827 12.659 1.00 90.12 221 TYR A C 1
ATOM 1766 O O . TYR A 1 221 ? -6.833 12.983 12.284 1.00 90.12 221 TYR A O 1
ATOM 1774 N N . THR A 1 222 ? -7.396 11.229 13.566 1.00 94.19 222 THR A N 1
ATOM 1775 C CA . THR A 1 222 ? -8.458 11.908 14.307 1.00 94.19 222 THR A CA 1
ATOM 1776 C C . THR A 1 222 ? -7.885 12.879 15.343 1.00 94.19 222 THR A C 1
ATOM 1778 O O . THR A 1 222 ? -6.898 12.598 16.048 1.00 94.19 222 THR A O 1
ATOM 1781 N N . SER A 1 223 ? -8.509 14.056 15.408 1.00 91.88 223 SER A N 1
ATOM 1782 C CA . SER A 1 223 ? -8.211 15.102 16.388 1.00 91.88 223 SER A CA 1
ATOM 1783 C C . SER A 1 223 ? -8.718 14.725 17.784 1.00 91.88 223 SER A C 1
ATOM 1785 O O . SER A 1 223 ? -9.495 13.789 17.952 1.00 91.88 223 SER A O 1
ATOM 1787 N N . GLU A 1 224 ? -8.257 15.444 18.808 1.00 93.81 224 GLU A N 1
ATOM 1788 C CA . GLU A 1 224 ? -8.717 15.228 20.183 1.00 93.81 224 GLU A CA 1
ATOM 1789 C C . GLU A 1 224 ? -10.233 15.461 20.303 1.00 93.81 224 GLU A C 1
ATOM 1791 O O . GLU A 1 224 ? -10.754 16.428 19.747 1.00 93.81 224 GLU A O 1
ATOM 1796 N N . GLY A 1 225 ? -10.940 14.563 20.995 1.00 92.88 225 GLY A N 1
ATOM 1797 C CA . GLY A 1 225 ? -12.401 14.604 21.130 1.00 92.88 225 GLY A CA 1
ATOM 1798 C C . GLY A 1 225 ? -13.188 14.131 19.901 1.00 92.88 225 GLY A C 1
ATOM 1799 O O . GLY A 1 225 ? -14.407 14.294 19.877 1.00 92.88 225 GLY A O 1
ATOM 1800 N N . GLY A 1 226 ? -12.514 13.595 18.877 1.00 95.38 226 GLY A N 1
ATOM 1801 C CA . GLY A 1 226 ? -13.157 13.084 17.666 1.00 95.38 226 GLY A CA 1
ATOM 1802 C C . GLY A 1 226 ? -13.773 11.690 17.821 1.00 95.38 226 GLY A C 1
ATOM 1803 O O . GLY A 1 226 ? -13.947 11.167 18.923 1.00 95.38 226 GLY A O 1
ATOM 1804 N N . GLU A 1 227 ? -14.092 11.078 16.689 1.00 97.19 227 GLU A N 1
ATOM 1805 C CA . GLU A 1 227 ? -14.830 9.822 16.596 1.00 97.19 227 GLU A CA 1
ATOM 1806 C C . GLU A 1 227 ? -14.267 8.945 15.476 1.00 97.19 227 GLU A C 1
ATOM 1808 O O . GLU A 1 227 ? -13.855 9.441 14.422 1.00 97.19 227 GLU A O 1
ATOM 1813 N N . VAL A 1 228 ? -14.242 7.639 15.738 1.00 98.06 228 VAL A N 1
ATOM 1814 C CA . VAL A 1 228 ? -13.922 6.598 14.765 1.00 98.06 228 VAL A CA 1
ATOM 1815 C C . VAL A 1 228 ? -14.994 5.515 14.851 1.00 98.06 228 VAL A C 1
ATOM 1817 O O . VAL A 1 228 ? -15.232 4.947 15.922 1.00 98.06 228 VAL A O 1
ATOM 1820 N N . VAL A 1 229 ? -15.621 5.217 13.717 1.00 98.25 229 VAL A N 1
ATOM 1821 C CA . VAL A 1 229 ? -16.685 4.219 13.587 1.00 98.25 229 VAL A CA 1
ATOM 1822 C C . VAL A 1 229 ? -16.187 3.082 12.709 1.00 98.25 229 VAL A C 1
ATOM 1824 O O . VAL A 1 229 ? -15.739 3.294 11.585 1.00 98.25 229 VAL A O 1
ATOM 1827 N N . VAL A 1 230 ? -16.263 1.859 13.224 1.00 98.19 230 VAL A N 1
ATOM 1828 C CA . VAL A 1 230 ? -15.990 0.645 12.457 1.00 98.19 230 VAL A CA 1
ATOM 1829 C C . VAL A 1 230 ? -17.314 -0.047 12.185 1.00 98.19 230 VAL A C 1
ATOM 1831 O O . VAL A 1 230 ? -17.991 -0.459 13.124 1.00 98.19 230 VAL A O 1
ATOM 1834 N N . SER A 1 231 ? -17.684 -0.190 10.917 1.00 97.94 231 SER A N 1
ATOM 1835 C CA . SER A 1 231 ? -18.930 -0.831 10.504 1.00 97.94 231 SER A CA 1
ATOM 1836 C C . SER A 1 231 ? -18.676 -2.124 9.734 1.00 97.94 231 SER A C 1
ATOM 1838 O O . SER A 1 231 ? -17.720 -2.244 8.964 1.00 97.94 231 SER A O 1
ATOM 1840 N N . LEU A 1 232 ? -19.537 -3.114 9.956 1.00 97.50 232 LEU A N 1
ATOM 1841 C CA . LEU A 1 232 ? -19.537 -4.396 9.264 1.00 97.50 232 LEU A CA 1
ATOM 1842 C C . LEU A 1 232 ? -20.916 -4.620 8.646 1.00 97.50 232 LEU A C 1
ATOM 1844 O O . LEU A 1 232 ? -21.908 -4.777 9.356 1.00 97.50 232 LEU A O 1
ATOM 1848 N N . GLN A 1 233 ? -20.972 -4.664 7.320 1.00 95.75 233 GLN A N 1
ATOM 1849 C CA . GLN A 1 233 ? 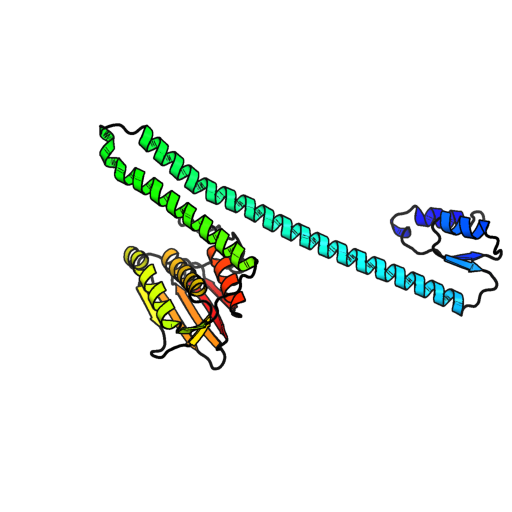-22.192 -4.929 6.564 1.00 95.75 233 GLN A CA 1
ATOM 1850 C C . GLN A 1 233 ? -22.004 -6.157 5.679 1.00 95.75 233 GLN A C 1
ATOM 1852 O O . GLN A 1 233 ? -20.912 -6.434 5.188 1.00 95.75 233 GLN A O 1
ATOM 1857 N N . GLU A 1 234 ? -23.076 -6.905 5.452 1.00 93.12 234 GLU A N 1
ATOM 1858 C CA . GLU A 1 234 ? -23.061 -8.072 4.578 1.00 93.12 234 GLU A CA 1
ATOM 1859 C C . GLU A 1 234 ? -24.155 -7.978 3.519 1.00 93.12 234 GLU A C 1
ATOM 1861 O O . GLU A 1 234 ? -25.245 -7.456 3.742 1.00 93.12 234 GLU A O 1
ATOM 1866 N N . THR A 1 235 ? -23.837 -8.509 2.349 1.00 92.19 235 THR A N 1
ATOM 1867 C CA . THR A 1 235 ? -24.766 -8.748 1.245 1.00 92.19 235 THR A CA 1
ATOM 1868 C C . THR A 1 235 ? -24.820 -10.251 0.970 1.00 92.19 235 THR A C 1
ATOM 1870 O O . THR A 1 235 ? -24.199 -11.043 1.690 1.00 92.19 235 THR A O 1
ATOM 1873 N N . GLU A 1 236 ? -25.559 -10.665 -0.060 1.00 87.31 236 GLU A N 1
ATOM 1874 C CA . GLU A 1 236 ? -25.609 -12.075 -0.470 1.00 87.31 236 GLU A CA 1
ATOM 1875 C C . GLU A 1 236 ? -24.230 -12.604 -0.892 1.00 87.31 236 GLU A C 1
ATOM 1877 O O . GLU A 1 236 ? -23.881 -13.719 -0.518 1.00 87.31 236 GLU A O 1
ATOM 1882 N N . ASP A 1 237 ? -23.411 -11.782 -1.561 1.00 92.12 237 ASP A N 1
ATOM 1883 C CA . ASP A 1 237 ? -22.146 -12.230 -2.165 1.00 92.12 237 ASP A CA 1
ATOM 1884 C C . ASP A 1 237 ? -20.887 -11.679 -1.478 1.00 92.12 237 ASP A C 1
ATOM 1886 O O . ASP A 1 237 ? -19.793 -12.228 -1.638 1.00 92.12 237 ASP A O 1
ATOM 1890 N N . ARG A 1 238 ? -20.997 -10.567 -0.737 1.00 95.69 238 ARG A N 1
ATOM 1891 C CA . ARG A 1 238 ? -19.834 -9.840 -0.197 1.00 95.69 238 ARG A CA 1
ATOM 1892 C C . ARG A 1 238 ? -20.046 -9.330 1.222 1.00 95.69 238 ARG A C 1
ATOM 1894 O O . ARG A 1 238 ? -21.168 -9.013 1.618 1.00 95.69 238 ARG A O 1
ATOM 1901 N N . VAL A 1 239 ? -18.944 -9.188 1.948 1.00 96.88 239 VAL A N 1
ATOM 1902 C CA . VAL A 1 239 ? -18.856 -8.503 3.244 1.00 96.88 239 VAL A CA 1
ATOM 1903 C C . VAL A 1 239 ? -18.094 -7.196 3.063 1.00 96.88 239 VAL A C 1
ATOM 1905 O O . VAL A 1 239 ? -17.070 -7.168 2.380 1.00 96.88 239 VAL A O 1
ATOM 1908 N N . PHE A 1 240 ? -18.593 -6.133 3.683 1.00 97.75 240 PHE A N 1
ATOM 1909 C CA . PHE A 1 240 ? -18.021 -4.795 3.683 1.00 97.75 240 PHE A CA 1
ATOM 1910 C C . PHE A 1 240 ? -17.598 -4.425 5.103 1.00 97.75 240 PHE A C 1
ATOM 1912 O O . PHE A 1 240 ? -18.410 -4.467 6.026 1.00 97.75 240 PHE A O 1
ATOM 1919 N N . ILE A 1 241 ? -16.326 -4.077 5.272 1.00 98.38 241 ILE A N 1
ATOM 1920 C CA . ILE A 1 241 ? -15.763 -3.571 6.525 1.00 98.38 241 ILE A CA 1
ATOM 1921 C C . ILE A 1 241 ? -15.353 -2.133 6.265 1.00 98.38 241 ILE A C 1
ATOM 1923 O O . ILE A 1 241 ? -14.472 -1.901 5.436 1.00 98.38 241 ILE A O 1
ATOM 1927 N N . SER A 1 242 ? -15.962 -1.188 6.972 1.00 98.31 242 SER A N 1
ATOM 1928 C CA . SER A 1 242 ? -15.665 0.232 6.799 1.00 98.31 242 SER A CA 1
ATOM 1929 C C . SER A 1 242 ? -15.098 0.831 8.078 1.00 98.31 242 SER A C 1
ATOM 1931 O O . SER A 1 242 ? -15.556 0.511 9.171 1.00 98.31 242 SER A O 1
ATOM 1933 N N . ILE A 1 243 ? -14.079 1.674 7.942 1.00 98.44 243 ILE A N 1
ATOM 1934 C CA . ILE A 1 243 ? -13.461 2.421 9.037 1.00 98.44 243 ILE A CA 1
ATOM 1935 C C . ILE A 1 243 ? -13.595 3.897 8.682 1.00 98.44 243 ILE A C 1
ATOM 1937 O O . ILE A 1 243 ? -12.929 4.374 7.761 1.00 98.44 243 ILE A O 1
ATOM 1941 N N . GLU A 1 244 ? -14.473 4.588 9.396 1.00 98.25 244 GLU A N 1
ATOM 1942 C CA . GLU A 1 244 ? -14.751 6.011 9.234 1.00 98.25 244 GLU A CA 1
ATOM 1943 C C . GLU A 1 244 ? -14.124 6.802 10.380 1.00 98.25 244 GLU A C 1
ATOM 1945 O O . GLU A 1 244 ? -14.236 6.421 11.545 1.00 98.25 244 GLU A O 1
ATOM 1950 N N . ASP A 1 245 ? -13.468 7.911 10.058 1.00 97.50 245 ASP A N 1
ATOM 1951 C CA . ASP A 1 245 ? -12.893 8.845 11.017 1.00 97.50 245 ASP A CA 1
ATOM 1952 C C . ASP A 1 245 ? -13.314 10.279 10.686 1.00 97.50 245 ASP A C 1
ATOM 1954 O O . ASP A 1 245 ? -13.365 10.645 9.517 1.00 97.50 245 ASP A O 1
ATOM 1958 N N . ASN A 1 246 ? -13.555 11.116 11.699 1.00 96.25 246 ASN A N 1
ATOM 1959 C CA . ASN A 1 246 ? -13.842 12.550 11.518 1.00 96.25 246 ASN A CA 1
ATOM 1960 C C . ASN A 1 246 ? -12.595 13.444 11.684 1.00 96.25 246 ASN A C 1
ATOM 1962 O O . ASN A 1 246 ? -12.647 14.552 12.227 1.00 96.25 246 ASN A O 1
ATOM 1966 N N . GLY A 1 247 ? -11.434 12.918 11.297 1.00 92.75 247 GLY A N 1
ATOM 1967 C CA . GLY A 1 247 ? -10.139 13.551 11.469 1.00 92.75 247 GLY A CA 1
ATOM 1968 C C . GLY A 1 247 ? -9.799 14.601 10.419 1.00 92.75 247 GLY A C 1
ATOM 1969 O O . GLY A 1 247 ? -10.645 15.278 9.839 1.00 92.75 247 GLY A O 1
ATOM 1970 N N . ILE A 1 248 ? -8.496 14.764 10.193 1.00 90.62 248 ILE A N 1
ATOM 1971 C CA . ILE A 1 248 ? -7.959 15.791 9.288 1.00 90.62 248 ILE A CA 1
ATOM 1972 C C . ILE A 1 248 ? -8.329 15.575 7.814 1.00 90.62 248 ILE A C 1
ATOM 1974 O O . ILE A 1 248 ? -8.211 16.512 7.028 1.00 90.62 248 ILE A O 1
ATOM 1978 N N . GLY A 1 249 ? -8.751 14.365 7.442 1.00 91.44 249 GLY A N 1
ATOM 1979 C CA . GLY A 1 249 ? -8.976 13.968 6.057 1.00 91.44 249 GLY A CA 1
ATOM 1980 C C . GLY A 1 249 ? -7.707 13.956 5.196 1.00 91.44 249 GLY A C 1
ATOM 1981 O O . GLY A 1 249 ? -6.594 14.255 5.641 1.00 91.44 249 GLY A O 1
ATOM 1982 N N . ILE A 1 250 ? -7.894 13.587 3.935 1.00 91.19 250 ILE A N 1
ATOM 1983 C CA . ILE A 1 250 ? -6.865 13.412 2.916 1.00 91.19 250 ILE A CA 1
ATOM 1984 C C . ILE A 1 250 ? -7.197 14.372 1.765 1.00 91.19 250 ILE A C 1
ATOM 1986 O O . ILE A 1 250 ? -8.341 14.385 1.308 1.00 91.19 250 ILE A O 1
ATOM 1990 N N . PRO A 1 251 ? -6.237 15.182 1.287 1.00 91.44 251 PRO A N 1
ATOM 1991 C CA . PRO A 1 251 ? -6.448 16.032 0.120 1.00 91.44 251 PRO A CA 1
ATOM 1992 C C . PRO A 1 251 ? -6.735 15.220 -1.152 1.00 91.44 251 PRO A C 1
ATOM 1994 O O . PRO A 1 251 ? -6.121 14.175 -1.378 1.00 91.44 251 PRO A O 1
ATOM 1997 N N . ASP A 1 252 ? -7.590 15.746 -2.033 1.00 90.50 252 ASP A N 1
ATOM 1998 C CA . ASP A 1 252 ? -7.973 15.093 -3.299 1.00 90.50 252 ASP A CA 1
ATOM 1999 C C . ASP A 1 252 ? -6.768 14.750 -4.195 1.00 90.50 252 ASP A C 1
ATOM 2001 O O . ASP A 1 252 ? -6.796 13.775 -4.941 1.00 90.50 252 ASP A O 1
ATOM 2005 N N . GLU A 1 253 ? -5.694 15.545 -4.125 1.00 89.62 253 GLU A N 1
ATOM 2006 C CA . GLU A 1 253 ? -4.453 15.311 -4.879 1.00 89.62 253 GLU A CA 1
ATOM 2007 C C . GLU A 1 253 ? -3.645 14.112 -4.362 1.00 89.62 253 GLU A C 1
ATOM 2009 O O . GLU A 1 253 ? -2.882 13.518 -5.122 1.00 89.62 253 GLU A O 1
ATOM 2014 N N . ASP A 1 254 ? -3.800 13.759 -3.084 1.00 89.06 254 ASP A N 1
ATOM 2015 C CA . ASP A 1 254 ? -3.075 12.665 -2.445 1.00 89.06 254 ASP A CA 1
ATOM 2016 C C . ASP A 1 254 ? -3.869 11.346 -2.499 1.00 89.06 254 ASP A C 1
ATOM 2018 O O . ASP A 1 254 ? -3.265 10.272 -2.535 1.00 89.06 254 ASP A O 1
ATOM 2022 N N . LEU A 1 255 ? -5.208 11.413 -2.539 1.00 88.81 255 LEU A N 1
ATOM 2023 C CA . LEU A 1 255 ? -6.117 10.258 -2.481 1.00 88.81 255 LEU A CA 1
ATOM 2024 C C . LEU A 1 255 ? -5.791 9.136 -3.495 1.00 88.81 255 LEU A C 1
ATOM 2026 O O . LEU A 1 255 ? -5.773 7.976 -3.082 1.00 88.81 255 LEU A O 1
ATOM 2030 N N . PRO A 1 256 ? -5.455 9.416 -4.775 1.00 91.06 256 PRO A N 1
ATOM 2031 C CA . PRO A 1 256 ? -5.124 8.369 -5.748 1.00 91.06 256 PRO A CA 1
ATOM 2032 C C . PRO A 1 256 ? -3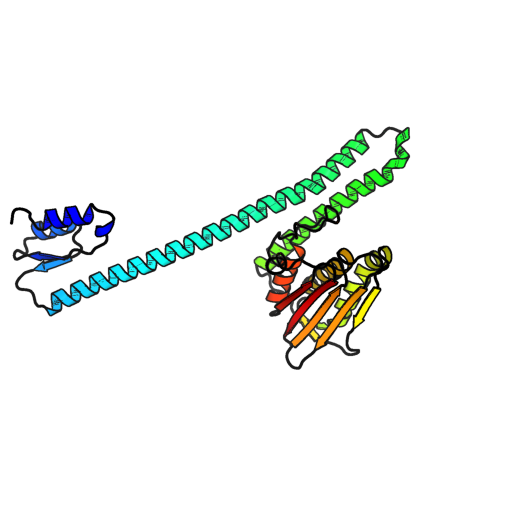.849 7.584 -5.420 1.00 91.06 256 PRO A C 1
ATOM 2034 O O . PRO A 1 256 ? -3.635 6.504 -5.964 1.00 91.06 256 PRO A O 1
ATOM 2037 N N . HIS A 1 257 ? -2.994 8.127 -4.555 1.00 87.00 257 HIS A N 1
ATOM 2038 C CA . HIS A 1 257 ? -1.646 7.628 -4.321 1.00 87.00 257 HIS A CA 1
ATOM 2039 C C . HIS A 1 257 ? -1.464 6.997 -2.934 1.00 87.00 257 HIS A C 1
ATOM 2041 O O . HIS A 1 257 ? -0.408 6.444 -2.646 1.00 87.00 257 HIS A O 1
ATOM 2047 N N . ILE A 1 258 ? -2.466 7.043 -2.048 1.00 89.56 258 ILE A N 1
ATOM 2048 C CA . ILE A 1 258 ? -2.311 6.610 -0.645 1.00 89.56 258 ILE A CA 1
ATOM 2049 C C . ILE A 1 258 ? -1.989 5.119 -0.474 1.00 89.56 258 ILE A C 1
ATOM 2051 O O . ILE A 1 258 ? -1.435 4.735 0.555 1.00 89.56 258 ILE A O 1
ATOM 2055 N N . PHE A 1 259 ? -2.328 4.293 -1.465 1.00 89.88 259 PHE A N 1
ATOM 2056 C CA . PHE A 1 259 ? -2.011 2.863 -1.496 1.00 89.88 259 PHE A CA 1
ATOM 2057 C C . PHE A 1 259 ? -0.682 2.560 -2.203 1.00 89.88 259 PHE A C 1
ATOM 2059 O O . PHE A 1 259 ? -0.248 1.409 -2.209 1.00 89.88 259 PHE A O 1
ATOM 2066 N N . GLU A 1 260 ? -0.020 3.564 -2.785 1.00 83.00 260 GLU A N 1
ATOM 2067 C CA . GLU A 1 260 ? 1.308 3.394 -3.367 1.00 83.00 260 GLU A CA 1
ATOM 2068 C C . GLU A 1 260 ? 2.358 3.195 -2.267 1.00 83.00 260 GLU A C 1
ATOM 2070 O O . GLU A 1 260 ? 2.328 3.810 -1.196 1.00 83.00 260 GLU A O 1
ATOM 2075 N N . GLU A 1 261 ? 3.332 2.332 -2.542 1.00 76.06 261 GLU A N 1
ATOM 2076 C CA . GLU A 1 261 ? 4.446 2.092 -1.634 1.00 76.06 261 GLU A CA 1
ATOM 2077 C C . GLU A 1 261 ? 5.219 3.395 -1.364 1.00 76.06 261 GLU A C 1
ATOM 2079 O O . GLU A 1 261 ? 5.585 4.127 -2.285 1.00 76.06 261 GLU A O 1
ATOM 2084 N N . PHE A 1 262 ? 5.500 3.675 -0.087 1.00 69.44 262 PHE A N 1
ATOM 2085 C CA . PHE A 1 262 ? 6.249 4.854 0.383 1.00 69.44 262 PHE A CA 1
ATOM 2086 C C . PHE A 1 262 ? 5.555 6.198 0.176 1.00 69.44 262 PHE A C 1
ATOM 2088 O O . PHE A 1 262 ? 6.155 7.246 0.458 1.00 69.44 262 PHE A O 1
ATOM 2095 N N . TYR A 1 263 ? 4.303 6.202 -0.277 1.00 75.31 263 TYR A N 1
ATOM 2096 C CA . TYR A 1 263 ? 3.576 7.443 -0.436 1.00 75.31 263 TYR A CA 1
ATOM 2097 C C . TYR A 1 263 ? 3.233 8.063 0.918 1.00 75.31 263 TYR A C 1
ATOM 2099 O O . TYR A 1 263 ? 2.871 7.394 1.890 1.00 75.31 263 TYR A O 1
ATOM 2107 N N . ARG A 1 264 ? 3.394 9.386 0.997 1.00 73.06 264 ARG A N 1
ATOM 2108 C CA . ARG A 1 264 ? 3.109 10.175 2.194 1.00 73.06 264 ARG A CA 1
ATOM 2109 C C . ARG A 1 264 ? 2.533 11.521 1.788 1.00 73.06 264 ARG A C 1
ATOM 2111 O O . ARG A 1 264 ? 3.191 12.271 1.067 1.00 73.06 264 ARG A O 1
ATOM 2118 N N . VAL A 1 265 ? 1.376 11.839 2.361 1.00 74.12 265 VAL A N 1
ATOM 2119 C CA . VAL A 1 265 ? 0.711 13.142 2.244 1.00 74.12 265 VAL A CA 1
ATOM 2120 C C . VAL A 1 265 ? 1.680 14.250 2.671 1.00 74.12 265 VAL A C 1
ATOM 2122 O O . VAL A 1 265 ? 2.140 14.285 3.818 1.00 74.12 265 VAL A O 1
ATOM 2125 N N . ARG A 1 266 ? 2.052 15.133 1.735 1.00 60.62 266 ARG A N 1
ATOM 2126 C CA . ARG A 1 266 ? 3.144 16.116 1.923 1.00 60.62 266 ARG A CA 1
ATOM 2127 C C . ARG A 1 266 ? 2.710 17.403 2.629 1.00 60.62 266 ARG A C 1
ATOM 2129 O O . ARG A 1 266 ? 3.574 18.110 3.149 1.00 60.62 266 ARG A O 1
ATOM 2136 N N . LYS A 1 267 ? 1.412 17.725 2.627 1.00 53.06 267 LYS A N 1
ATOM 2137 C CA . LYS A 1 267 ? 0.902 19.067 2.966 1.00 53.06 267 LYS A CA 1
ATOM 2138 C C . LYS A 1 267 ? 0.278 19.235 4.351 1.00 53.06 267 LYS A C 1
ATOM 2140 O O . LYS A 1 267 ? -0.053 20.364 4.700 1.00 53.06 267 LYS A O 1
ATOM 2145 N N . SER A 1 268 ? 0.179 18.194 5.180 1.00 47.97 268 SER A N 1
ATOM 2146 C CA . SER A 1 268 ? -0.367 18.382 6.529 1.00 47.97 268 SER A CA 1
ATOM 2147 C C . SER A 1 268 ? 0.567 19.265 7.368 1.00 47.97 268 SER A C 1
ATOM 2149 O O . SER A 1 268 ? 1.652 18.861 7.789 1.00 47.97 268 SER A O 1
ATOM 2151 N N . THR A 1 269 ? 0.123 20.490 7.638 1.00 42.62 269 THR A N 1
ATOM 2152 C CA . THR A 1 269 ? 0.727 21.489 8.535 1.00 42.62 269 THR A CA 1
ATOM 2153 C C . THR A 1 269 ? 0.819 21.014 9.997 1.00 42.62 269 THR A C 1
ATOM 2155 O O . THR A 1 269 ? 1.376 21.710 10.850 1.00 42.62 269 THR A O 1
ATOM 2158 N N . HIS A 1 270 ? 0.355 19.798 10.305 1.00 44.50 270 HIS A N 1
ATOM 2159 C CA . HIS A 1 2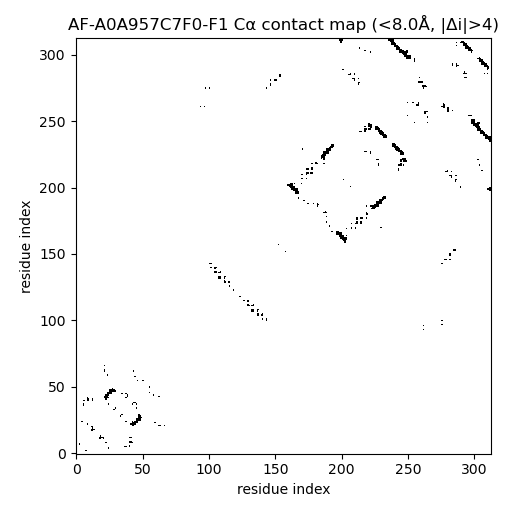70 ? 0.325 19.216 11.641 1.00 44.50 270 HIS A CA 1
ATOM 2160 C C . HIS A 1 270 ? 1.455 18.209 11.890 1.00 44.50 270 HIS A C 1
ATOM 2162 O O . HIS A 1 270 ? 1.267 17.003 11.769 1.00 44.50 270 HIS A O 1
ATOM 2168 N N . LYS A 1 271 ? 2.594 18.722 12.388 1.00 42.69 271 LYS A N 1
ATOM 2169 C CA . LYS A 1 271 ? 3.777 17.981 12.891 1.00 42.69 271 LYS A CA 1
ATOM 2170 C C . LYS A 1 271 ? 4.445 17.065 11.848 1.00 42.69 271 LYS A C 1
ATOM 2172 O O . LYS A 1 271 ? 3.818 16.461 10.994 1.00 42.69 271 LYS A O 1
ATOM 2177 N N . LYS A 1 272 ? 5.769 16.896 11.955 1.00 41.53 272 LYS A N 1
ATOM 2178 C CA . LYS A 1 272 ? 6.522 15.832 11.261 1.00 41.53 272 LYS A CA 1
ATOM 2179 C C . LYS A 1 272 ? 5.988 14.465 11.712 1.00 41.53 272 LYS A C 1
ATOM 2181 O O . LYS A 1 272 ? 6.532 13.860 12.633 1.00 41.53 272 LYS A O 1
ATOM 2186 N N . GLN A 1 273 ? 4.893 13.997 11.125 1.00 51.59 273 GLN A N 1
ATOM 2187 C CA . GLN A 1 273 ? 4.273 12.743 11.524 1.00 51.59 273 GLN A CA 1
ATOM 2188 C C . GLN A 1 273 ? 5.003 11.574 10.877 1.00 51.59 273 GLN A C 1
ATOM 2190 O O . GLN A 1 273 ? 5.279 11.551 9.679 1.00 51.59 273 GLN A O 1
ATOM 2195 N N . SER A 1 274 ? 5.380 10.628 11.730 1.00 49.22 274 SER A N 1
ATOM 2196 C CA . SER A 1 274 ? 6.310 9.543 11.451 1.00 49.22 274 SER A CA 1
ATOM 2197 C C . SER A 1 274 ? 5.562 8.278 11.022 1.00 49.22 274 SER A C 1
ATOM 2199 O O . SER A 1 274 ? 4.600 7.876 11.676 1.00 49.22 274 SER A O 1
ATOM 2201 N N . GLY A 1 275 ? 6.041 7.633 9.961 1.00 58.81 275 GLY A N 1
ATOM 2202 C CA . GLY A 1 275 ? 5.603 6.322 9.478 1.00 58.81 275 GLY A CA 1
ATOM 2203 C C . GLY A 1 275 ? 6.296 5.998 8.145 1.00 58.81 275 GLY A C 1
ATOM 2204 O O . GLY A 1 275 ? 6.610 6.945 7.422 1.00 58.81 275 GLY A O 1
ATOM 2205 N N . PRO A 1 276 ? 6.550 4.718 7.831 1.00 60.00 276 PRO A N 1
ATOM 2206 C CA . PRO A 1 276 ? 7.295 4.305 6.633 1.00 60.00 276 PRO A CA 1
ATOM 2207 C C . PRO A 1 276 ? 6.576 4.529 5.294 1.00 60.00 276 PRO A C 1
ATOM 2209 O O . PRO A 1 276 ? 7.185 4.360 4.247 1.00 60.00 276 PRO A O 1
ATOM 2212 N N . GLY A 1 277 ? 5.278 4.857 5.296 1.00 71.00 277 GLY A N 1
ATOM 2213 C CA . GLY A 1 277 ? 4.474 4.876 4.061 1.00 71.00 277 GLY A CA 1
ATOM 2214 C C . GLY A 1 277 ? 4.205 3.476 3.486 1.00 71.00 277 GLY A C 1
ATOM 2215 O O . GLY A 1 277 ? 3.813 3.348 2.336 1.00 71.00 277 GLY A O 1
ATOM 2216 N N . LEU A 1 278 ? 4.429 2.425 4.281 1.00 74.19 278 LEU A N 1
ATOM 2217 C CA . LEU A 1 278 ? 4.183 1.031 3.897 1.00 74.19 278 LEU A CA 1
ATOM 2218 C C . LEU A 1 278 ? 2.837 0.488 4.396 1.00 74.19 278 LEU A C 1
ATOM 2220 O O . LEU A 1 278 ? 2.388 -0.554 3.946 1.00 74.19 278 LEU A O 1
ATOM 2224 N N . GLY A 1 279 ? 2.179 1.181 5.331 1.00 82.25 279 GLY A N 1
ATOM 2225 C CA . GLY A 1 279 ? 0.986 0.653 5.998 1.00 82.25 279 GLY A CA 1
ATOM 2226 C C . GLY A 1 279 ? -0.159 0.342 5.034 1.00 82.25 279 GLY A C 1
ATOM 2227 O O . GLY A 1 279 ? -0.616 -0.794 4.966 1.00 82.25 279 GLY A O 1
ATOM 2228 N N . LEU A 1 280 ? -0.584 1.337 4.253 1.00 89.94 280 LEU A N 1
ATOM 2229 C CA . LEU A 1 280 ? -1.720 1.193 3.340 1.00 89.94 280 LEU A CA 1
ATOM 2230 C C . LEU A 1 280 ? -1.400 0.334 2.107 1.00 89.94 280 LEU A C 1
ATOM 2232 O O . LEU A 1 280 ? -2.282 -0.368 1.622 1.00 89.94 280 LEU A O 1
ATOM 2236 N N . SER A 1 281 ? -0.152 0.319 1.633 1.00 86.12 281 SER A N 1
ATOM 2237 C CA . SER A 1 281 ? 0.268 -0.585 0.551 1.00 86.12 281 SER A CA 1
ATOM 2238 C C . SER A 1 281 ? 0.266 -2.050 0.999 1.00 86.12 281 SER A C 1
ATOM 2240 O O . SER A 1 281 ? -0.234 -2.905 0.270 1.00 86.12 281 SER A O 1
ATOM 2242 N N . ILE A 1 282 ? 0.719 -2.344 2.226 1.00 85.50 282 ILE A N 1
ATOM 2243 C CA . ILE A 1 282 ? 0.589 -3.681 2.833 1.00 85.50 282 ILE A CA 1
ATOM 2244 C C . ILE A 1 282 ? -0.888 -4.059 2.979 1.00 85.50 282 ILE A C 1
ATOM 2246 O O . ILE A 1 282 ? -1.263 -5.180 2.644 1.00 85.50 282 ILE A O 1
ATOM 2250 N N . VAL A 1 283 ? -1.739 -3.129 3.429 1.00 91.88 283 VAL A N 1
ATOM 2251 C CA . VAL A 1 283 ? -3.188 -3.363 3.519 1.00 91.88 283 VAL A CA 1
ATOM 2252 C C . VAL A 1 283 ? -3.763 -3.765 2.162 1.00 91.88 283 VAL A C 1
ATOM 2254 O O . VAL A 1 283 ? -4.409 -4.808 2.066 1.00 91.88 283 VAL A O 1
ATOM 2257 N N . ALA A 1 284 ? -3.506 -2.975 1.116 1.00 91.94 284 ALA A N 1
ATOM 2258 C CA . ALA A 1 284 ? -4.003 -3.257 -0.226 1.00 91.94 284 ALA A CA 1
ATOM 2259 C C . ALA A 1 284 ? -3.509 -4.618 -0.737 1.00 91.94 284 ALA A C 1
ATOM 2261 O O . ALA A 1 284 ? -4.301 -5.409 -1.248 1.00 91.94 284 ALA A O 1
ATOM 2262 N N . ALA A 1 285 ? -2.228 -4.935 -0.533 1.00 88.44 285 ALA A N 1
ATOM 2263 C CA . ALA A 1 285 ? -1.651 -6.207 -0.955 1.00 88.44 285 ALA A CA 1
ATOM 2264 C C . ALA A 1 285 ? -2.294 -7.413 -0.243 1.00 88.44 285 ALA A C 1
ATOM 2266 O O . ALA A 1 285 ? -2.664 -8.384 -0.905 1.00 88.44 285 ALA A O 1
ATOM 2267 N N . ILE A 1 286 ? -2.499 -7.341 1.080 1.00 90.62 286 ILE A N 1
ATOM 2268 C CA . ILE A 1 286 ? -3.167 -8.408 1.845 1.00 90.62 286 ILE A CA 1
ATOM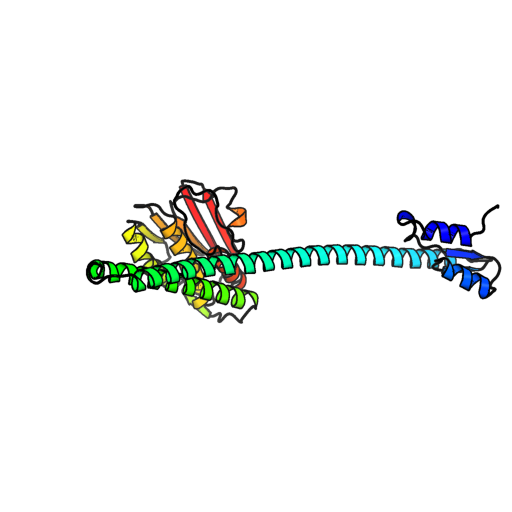 2269 C C . ILE A 1 286 ? -4.617 -8.570 1.383 1.00 90.62 286 ILE A C 1
ATOM 2271 O O . ILE A 1 286 ? -5.052 -9.693 1.133 1.00 90.62 286 ILE A O 1
ATOM 2275 N N . VAL A 1 287 ? -5.367 -7.471 1.247 1.00 93.69 287 VAL A N 1
ATOM 2276 C CA . VAL A 1 287 ? -6.772 -7.505 0.805 1.00 93.69 287 VAL A CA 1
ATOM 2277 C C . VAL A 1 287 ? -6.890 -8.133 -0.587 1.00 93.69 287 VAL A C 1
ATOM 2279 O O . VAL A 1 287 ? -7.736 -9.002 -0.794 1.00 93.69 287 VAL A O 1
ATOM 2282 N N . HIS A 1 288 ? -5.999 -7.781 -1.517 1.00 91.19 288 HIS A N 1
ATOM 2283 C CA . HIS A 1 288 ? -5.978 -8.376 -2.852 1.00 91.19 288 HIS A CA 1
ATOM 2284 C C . HIS A 1 288 ? -5.657 -9.875 -2.847 1.00 91.19 288 HIS A C 1
ATOM 2286 O O . HIS A 1 288 ? -6.300 -10.627 -3.579 1.00 91.19 288 HIS A O 1
ATOM 2292 N N . GLN A 1 289 ? -4.728 -10.348 -2.008 1.00 89.38 289 GLN A N 1
ATOM 2293 C CA . GLN A 1 289 ? -4.473 -11.791 -1.880 1.00 89.38 289 GLN A CA 1
ATOM 2294 C C . GLN A 1 289 ? -5.674 -12.565 -1.312 1.00 89.38 289 GLN A C 1
ATOM 2296 O O . GLN A 1 289 ? -5.829 -13.752 -1.589 1.00 89.38 289 GLN A O 1
ATOM 2301 N N . HIS A 1 290 ? -6.557 -11.885 -0.580 1.00 91.75 290 HIS A N 1
ATOM 2302 C CA . HIS A 1 290 ? -7.835 -12.420 -0.106 1.00 91.75 290 HIS A CA 1
ATOM 2303 C C . HIS A 1 290 ? -8.974 -12.265 -1.128 1.00 91.75 290 HIS A C 1
ATOM 2305 O O . HIS A 1 290 ? -10.143 -12.416 -0.782 1.00 91.75 290 HIS A O 1
ATOM 2311 N N . SER A 1 291 ? -8.654 -11.967 -2.394 1.00 91.69 291 SER A N 1
ATOM 2312 C CA . SER A 1 291 ? -9.632 -11.707 -3.463 1.00 91.69 291 SER A CA 1
ATOM 2313 C C . SER A 1 291 ? -10.598 -10.555 -3.150 1.00 91.69 291 SER A C 1
ATOM 2315 O O . SER A 1 291 ? -11.716 -10.517 -3.662 1.00 91.69 291 SER A O 1
ATOM 2317 N N . GLY A 1 292 ? -10.172 -9.624 -2.296 1.00 94.94 292 GLY A N 1
ATOM 2318 C CA . GLY A 1 292 ? -10.921 -8.431 -1.939 1.00 94.94 292 GLY A CA 1
ATOM 2319 C C . GLY A 1 292 ? -10.472 -7.182 -2.689 1.00 94.94 292 GLY A C 1
ATOM 2320 O O . GLY A 1 292 ? -9.541 -7.190 -3.498 1.00 94.94 292 GLY A O 1
ATOM 2321 N N . GLU A 1 293 ? -11.137 -6.083 -2.359 1.00 96.75 293 GLU A N 1
ATOM 2322 C CA . GLU A 1 293 ? -10.829 -4.738 -2.839 1.00 96.75 293 GLU A CA 1
ATOM 2323 C C . GLU A 1 293 ? -10.899 -3.751 -1.671 1.00 96.75 293 GLU A C 1
ATOM 2325 O O . GLU A 1 293 ? -11.756 -3.897 -0.796 1.00 96.75 293 GLU A O 1
ATOM 2330 N N . ILE A 1 294 ? -10.005 -2.761 -1.657 1.00 97.31 294 ILE A N 1
ATOM 2331 C CA . ILE A 1 294 ? -10.030 -1.654 -0.701 1.00 97.31 294 ILE A CA 1
ATOM 2332 C C . ILE A 1 294 ? -10.185 -0.325 -1.440 1.00 97.31 294 ILE A C 1
ATOM 2334 O O . ILE A 1 294 ? -9.493 -0.070 -2.424 1.00 97.31 294 ILE A O 1
ATOM 2338 N N . THR A 1 295 ? -11.074 0.528 -0.944 1.00 97.44 295 THR A N 1
ATOM 2339 C CA . THR A 1 295 ? -11.295 1.888 -1.441 1.00 97.44 295 THR A CA 1
ATOM 2340 C C . THR A 1 295 ? -11.172 2.901 -0.307 1.00 97.44 295 THR A C 1
ATOM 2342 O O . THR A 1 295 ? -11.235 2.549 0.875 1.00 97.44 295 THR A O 1
ATOM 2345 N N . ALA A 1 296 ? -10.966 4.166 -0.669 1.00 97.12 296 ALA A N 1
ATOM 2346 C CA . ALA A 1 296 ? -10.933 5.272 0.273 1.00 97.12 296 ALA A CA 1
ATOM 2347 C C . ALA A 1 296 ? -11.701 6.475 -0.277 1.00 97.12 296 ALA A C 1
ATOM 2349 O O . ALA A 1 296 ? -11.515 6.865 -1.430 1.00 97.12 296 ALA A O 1
ATOM 2350 N N . GLU A 1 297 ? -12.516 7.079 0.576 1.00 96.75 297 GLU A N 1
ATOM 2351 C CA . GLU A 1 297 ? -13.194 8.350 0.346 1.00 96.75 297 GLU A CA 1
ATOM 2352 C C . GLU A 1 297 ? -12.763 9.314 1.446 1.00 96.75 297 GLU A C 1
ATOM 2354 O O . GLU A 1 297 ? -12.662 8.936 2.610 1.00 96.75 297 GLU A O 1
ATOM 2359 N N . SER A 1 298 ? -12.448 10.561 1.113 1.00 95.62 298 SER A N 1
ATOM 2360 C CA . SER A 1 298 ? -12.006 11.517 2.124 1.00 95.62 298 SER A CA 1
ATOM 2361 C C . SER A 1 298 ? -12.214 12.946 1.660 1.00 95.62 298 SER A C 1
ATOM 2363 O O . SER A 1 298 ? -12.235 13.224 0.464 1.00 95.62 298 SER A O 1
ATOM 2365 N N . GLN A 1 299 ? -12.367 13.849 2.624 1.00 93.12 299 GLN A N 1
ATOM 2366 C CA . GLN A 1 299 ? -12.374 15.281 2.381 1.00 93.12 299 GLN A CA 1
ATOM 2367 C C . GLN A 1 299 ? -11.530 15.975 3.449 1.00 93.12 299 GLN A C 1
ATOM 2369 O O . GLN A 1 299 ? -11.749 15.787 4.651 1.00 93.12 299 GLN A O 1
ATOM 2374 N N . GLU A 1 300 ? -10.587 16.809 3.009 1.00 91.50 300 GLU A N 1
ATOM 2375 C CA . GLU A 1 300 ? -9.716 17.574 3.903 1.00 91.50 300 GLU A CA 1
ATOM 2376 C C . GLU A 1 300 ? -10.544 18.403 4.906 1.00 91.50 300 GLU A C 1
ATOM 2378 O O . GLU A 1 300 ? -11.464 19.143 4.546 1.00 91.50 300 GLU A O 1
ATOM 2383 N N . GLY A 1 301 ? -10.234 18.237 6.191 1.00 89.06 301 GLY A N 1
ATOM 2384 C CA . GLY A 1 301 ? -10.914 18.865 7.322 1.00 89.06 301 GLY A CA 1
ATOM 2385 C C . GLY A 1 301 ? -12.249 18.236 7.734 1.00 89.06 301 GLY A C 1
ATOM 2386 O O . GLY A 1 301 ? -12.875 18.763 8.654 1.00 89.06 301 GLY A O 1
ATOM 2387 N N . ARG A 1 302 ? -12.704 17.157 7.080 1.00 91.81 302 ARG A N 1
ATOM 2388 C CA . ARG A 1 302 ? -13.931 16.436 7.467 1.00 91.81 302 ARG A CA 1
ATOM 2389 C C . ARG A 1 302 ? -13.687 15.024 7.977 1.00 91.81 302 ARG A C 1
ATOM 2391 O O . ARG A 1 302 ? -14.400 14.617 8.887 1.00 91.81 302 ARG A O 1
ATOM 2398 N N . GLY A 1 303 ? -12.738 14.297 7.388 1.00 94.19 303 GLY A N 1
ATOM 2399 C CA . GLY A 1 303 ? -12.502 12.903 7.748 1.00 94.19 303 GLY A CA 1
ATOM 2400 C C . GLY A 1 303 ? -12.194 11.994 6.568 1.00 94.19 303 GLY A C 1
ATOM 2401 O O . GLY A 1 303 ? -12.035 12.457 5.432 1.00 94.19 303 GLY A O 1
ATOM 2402 N N . SER A 1 304 ? -12.109 10.697 6.841 1.00 97.19 304 SER A N 1
ATOM 2403 C CA . SER A 1 304 ? -11.822 9.658 5.849 1.00 97.19 304 SER A CA 1
ATOM 2404 C C . SER A 1 304 ? -12.664 8.414 6.114 1.00 97.19 304 SER A C 1
ATOM 2406 O O . SER A 1 304 ? -12.970 8.086 7.255 1.00 97.19 304 SER A O 1
ATOM 2408 N N . LEU A 1 305 ? -13.000 7.703 5.046 1.00 98.00 305 LEU A N 1
ATOM 2409 C CA . LEU A 1 305 ? -13.709 6.436 5.048 1.00 98.00 305 LEU A CA 1
ATOM 2410 C C . LEU A 1 305 ? -12.896 5.438 4.229 1.00 98.00 305 LEU A C 1
ATOM 2412 O O . LEU A 1 305 ? -12.729 5.607 3.022 1.00 98.00 305 LEU A O 1
ATOM 2416 N N . PHE A 1 306 ? -12.411 4.386 4.876 1.00 98.25 306 PHE A N 1
ATOM 2417 C CA . PHE A 1 306 ? -11.781 3.252 4.206 1.00 98.25 306 PHE A CA 1
ATOM 2418 C C . PHE A 1 306 ? -12.761 2.093 4.162 1.00 98.25 306 PHE A C 1
ATOM 2420 O O . PHE A 1 306 ? -13.275 1.709 5.208 1.00 98.25 306 PHE A O 1
ATOM 2427 N N . THR A 1 307 ? -12.982 1.508 2.986 1.00 98.25 307 THR A N 1
ATOM 2428 C CA . THR A 1 307 ? -13.910 0.383 2.814 1.00 98.25 307 THR A CA 1
ATOM 2429 C C . THR A 1 307 ? -13.178 -0.813 2.226 1.00 98.25 307 THR A C 1
ATOM 2431 O O . THR A 1 307 ? -12.629 -0.734 1.132 1.00 98.25 307 THR A O 1
ATOM 2434 N N . ILE A 1 308 ? -13.186 -1.936 2.940 1.00 98.31 308 ILE A N 1
ATOM 2435 C CA . ILE A 1 308 ? -12.725 -3.238 2.453 1.00 98.31 308 ILE A CA 1
ATOM 2436 C C . ILE A 1 308 ? -13.946 -4.043 2.031 1.00 98.31 308 ILE A C 1
ATOM 2438 O O . ILE A 1 308 ? -14.899 -4.172 2.795 1.00 98.31 308 ILE A O 1
ATOM 2442 N N . SER A 1 309 ? -13.892 -4.649 0.851 1.00 97.44 309 SER A N 1
ATOM 2443 C CA . SER A 1 309 ? -14.907 -5.580 0.371 1.00 97.44 309 SER A CA 1
ATOM 2444 C C . SER A 1 309 ? -14.293 -6.952 0.099 1.00 97.44 309 SER A C 1
ATOM 2446 O O . SER A 1 309 ? -13.297 -7.065 -0.614 1.00 97.44 309 SER A O 1
ATOM 2448 N N . LEU A 1 310 ? -14.896 -8.002 0.652 1.00 96.81 310 LEU A N 1
ATOM 2449 C CA . LEU A 1 310 ? -14.422 -9.385 0.544 1.00 96.81 310 LEU A CA 1
ATOM 2450 C C . LEU A 1 310 ? -15.538 -10.303 0.041 1.00 96.81 310 LEU A C 1
ATOM 2452 O O . LEU A 1 310 ? -16.697 -10.088 0.408 1.00 96.81 310 LEU A O 1
ATOM 2456 N N . PRO A 1 311 ? -15.224 -11.320 -0.778 1.00 94.31 311 PRO A N 1
ATOM 2457 C CA . PRO A 1 311 ? -16.200 -12.324 -1.180 1.00 94.31 311 PRO A CA 1
ATOM 2458 C C . PRO A 1 311 ? -16.597 -13.197 0.014 1.00 94.31 311 PRO A C 1
ATOM 2460 O O . PRO A 1 311 ? -15.772 -13.506 0.879 1.00 94.31 311 PRO A O 1
ATOM 2463 N N . ARG A 1 312 ? -17.865 -13.611 0.062 1.00 88.25 312 ARG A N 1
ATOM 2464 C CA . ARG A 1 312 ? -18.305 -14.636 1.013 1.00 88.25 312 ARG A CA 1
ATOM 2465 C C . ARG A 1 312 ? -17.763 -16.016 0.598 1.00 88.25 312 ARG A C 1
ATOM 2467 O O . ARG A 1 312 ? -17.615 -16.260 -0.600 1.00 88.25 312 ARG A O 1
ATOM 2474 N N . PRO A 1 313 ? -17.427 -16.879 1.574 1.00 78.69 313 PRO A N 1
ATOM 2475 C CA . PRO A 1 313 ? -16.904 -18.221 1.326 1.00 78.69 313 PRO A CA 1
ATOM 2476 C C . PRO A 1 313 ? -17.925 -19.187 0.719 1.00 78.69 313 PRO A C 1
ATOM 2478 O O . PRO A 1 313 ? -19.143 -18.995 0.951 1.00 78.69 313 PRO A O 1
#

Mean predicted aligned error: 10.94 Å

Secondary structure (DSSP, 8-state):
--S-HHHHHHHHHHSHHHHTS--EEEES---HHHHHHHHHTT--EEEESSPPHHHHHHHHHHHHHHHHHHHHHHHHHHHHHHHHHHHHHHHHHHHHHHHHHHHHHHHHHHHHHHHHHH--GGGGGGHHHHHHHHHHHHHHHHHHHHHHHHHHHHHHT-----EEEESHHHHHHHHHHHHHHHHHTT-EEEEE--SS--EEEE-HHHHHHHHHHHHHHHHHHSPTT-EEEEEEEE-SSEEEEEEEE-SS---TTTGGGTTSTT---S---S------S-HHHHHHHHHHHTT-EEEEEEETTTEEEEEEEEE--